Protein AF-A0A355XQZ8-F1 (afdb_monomer)

Sequence (213 aa):
MSVFTGLIAFSGGSKELKALKHRRIISSPDGYSKRVAIPGAIQMVSSGGKAVGSVWTGMMCMTYMFALMGIQSSPAFSMWSYSNKTSKAFRWQQVVASSLIIGIILFTFTIFQGMSGELLVNKGIFESVNDKTLVPKLINLMSDTNPWLVGLLAVCALAAMQSTGAAYMSTFSGMITRDIYRQYFKKEASEDLQKLVGRIFVVLVALAALLVA

Mean predicted aligned error: 12.98 Å

Radius of gyration: 23.46 Å; Cα contacts (8 Å, |Δi|>4): 118; chains: 1; bounding box: 58×41×64 Å

Secondary structure (DSSP, 8-state):
--SHHHHHHHHHHHHHHHHHTTS---B-TTS-BTTT---SS----SSGGG-SS-S--HHHHHHHHHHHHHHHTSHHHHHHHHT-S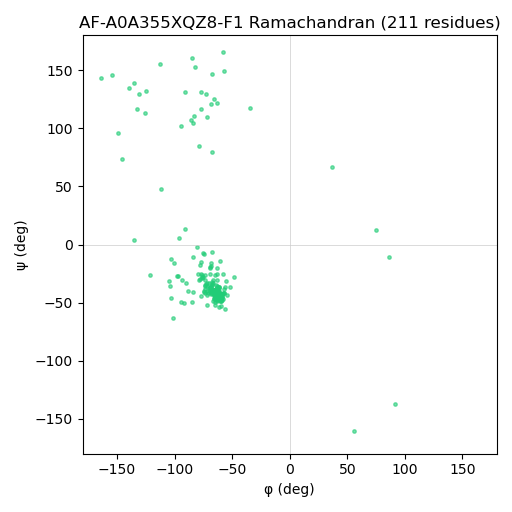-HHHHHHIIIIIIIIIHHHHHHHHHHHHHHHHHHHHHTTS-S---HHHHHHHHHHHHHTT-HHHHHHHHHHHHHHHHHHHHHHHHHHHHHIIIIIIIIII-TT--HHHHHHHHHHHHHHHHHHHHHH-

Solvent-accessible surface area (backbone atoms only — not comparable to full-atom values): 12164 Å² total; per-residue (Å²): 143,73,68,69,67,58,53,55,54,50,61,58,47,55,59,53,53,61,58,50,73,75,53,77,70,58,51,43,100,87,66,36,26,42,85,76,34,60,38,54,55,73,72,96,60,100,44,68,91,71,38,72,26,18,75,57,22,47,49,57,54,49,54,50,50,53,56,54,48,51,62,71,71,36,66,52,65,56,54,57,59,69,70,51,94,58,67,77,67,47,54,53,46,58,57,49,46,51,50,50,53,49,42,52,49,51,54,52,54,51,50,52,52,54,53,50,52,54,55,38,37,76,69,67,79,36,96,76,81,48,88,88,49,41,63,61,53,57,44,56,68,37,42,86,79,40,51,71,57,40,56,52,52,51,51,52,52,51,52,54,55,48,56,54,50,52,49,53,48,52,40,50,27,48,46,49,33,58,66,43,42,24,69,74,75,34,82,82,62,52,71,68,59,42,55,50,53,22,51,53,50,47,52,52,52,51,51,53,47,64,75,72,106

Structure (mmCIF, N/CA/C/O backbone):
data_AF-A0A355XQZ8-F1
#
_entry.id   AF-A0A355XQZ8-F1
#
loop_
_atom_site.group_PDB
_atom_site.id
_atom_site.type_symbol
_atom_site.label_atom_id
_atom_site.label_alt_id
_atom_site.label_comp_id
_atom_site.label_asym_id
_atom_site.label_entity_id
_atom_site.label_seq_id
_atom_site.pdbx_PDB_ins_code
_atom_site.Cartn_x
_atom_site.Cartn_y
_atom_site.Cartn_z
_atom_site.occupancy
_atom_site.B_iso_or_equiv
_atom_site.auth_seq_id
_atom_site.auth_comp_id
_atom_site.auth_asym_id
_atom_site.auth_atom_id
_atom_site.pdbx_PDB_model_num
ATOM 1 N N . MET A 1 1 ? 28.522 9.414 5.345 1.00 29.27 1 MET A N 1
ATOM 2 C CA . MET A 1 1 ? 29.284 9.159 4.101 1.00 29.27 1 MET A CA 1
ATOM 3 C C . MET A 1 1 ? 28.391 8.479 3.053 1.00 29.27 1 MET A C 1
ATOM 5 O O . MET A 1 1 ? 28.790 7.500 2.445 1.00 29.27 1 MET A O 1
ATOM 9 N N . SER A 1 2 ? 27.171 8.998 2.847 1.00 30.52 2 SER A N 1
ATOM 10 C CA . SER A 1 2 ? 26.125 8.331 2.040 1.00 30.52 2 SER A CA 1
ATOM 11 C C . SER A 1 2 ? 25.410 9.283 1.071 1.00 30.52 2 SER A C 1
ATOM 13 O O . SER A 1 2 ? 24.486 8.883 0.377 1.00 30.52 2 SER A O 1
ATOM 15 N N . VAL A 1 3 ? 25.852 10.544 1.006 1.00 28.62 3 VAL A N 1
ATOM 16 C CA . VAL A 1 3 ? 25.334 11.564 0.073 1.00 28.62 3 VAL A CA 1
ATOM 17 C C . VAL A 1 3 ? 26.240 11.688 -1.162 1.00 28.62 3 VAL A C 1
ATOM 19 O O . VAL A 1 3 ? 25.770 11.985 -2.255 1.00 28.62 3 VAL A O 1
ATOM 22 N N . PHE A 1 4 ? 27.532 11.364 -1.030 1.00 24.62 4 PHE A N 1
ATOM 23 C CA . PHE A 1 4 ? 28.502 11.476 -2.126 1.00 24.62 4 PHE A CA 1
ATOM 24 C C . PHE A 1 4 ? 28.410 10.340 -3.159 1.00 24.62 4 PHE A C 1
ATOM 26 O O . PHE A 1 4 ? 28.709 10.555 -4.330 1.00 24.62 4 PHE A O 1
ATOM 33 N N . THR A 1 5 ? 27.917 9.160 -2.775 1.00 34.00 5 THR A N 1
ATOM 34 C CA . THR A 1 5 ? 27.778 8.017 -3.697 1.00 34.00 5 THR A CA 1
ATOM 35 C C . THR A 1 5 ? 26.596 8.184 -4.663 1.00 34.00 5 THR A C 1
ATOM 37 O O . THR A 1 5 ? 26.659 7.725 -5.800 1.00 34.00 5 THR A O 1
ATOM 40 N N . GLY A 1 6 ? 25.548 8.919 -4.265 1.00 29.20 6 GLY A N 1
ATOM 41 C CA . GLY A 1 6 ? 24.402 9.228 -5.133 1.00 29.20 6 GLY A CA 1
ATOM 42 C C . GLY A 1 6 ? 24.710 10.270 -6.217 1.00 29.20 6 GLY A C 1
ATOM 43 O O . GLY A 1 6 ? 24.172 10.196 -7.320 1.00 29.20 6 GLY A O 1
ATOM 44 N N . LEU A 1 7 ? 25.625 11.208 -5.947 1.00 29.09 7 LEU A N 1
ATOM 45 C CA . LEU A 1 7 ? 25.981 12.272 -6.893 1.00 29.09 7 LEU A CA 1
ATOM 46 C C . LEU A 1 7 ? 26.888 11.776 -8.036 1.00 29.09 7 LEU A C 1
ATOM 48 O O . LEU A 1 7 ? 26.814 12.279 -9.158 1.00 29.09 7 LEU A O 1
ATOM 52 N N . ILE A 1 8 ? 27.700 10.742 -7.788 1.00 29.61 8 ILE A N 1
ATOM 53 C CA . ILE A 1 8 ? 28.555 10.122 -8.815 1.00 29.61 8 ILE A CA 1
ATOM 54 C C . ILE A 1 8 ? 27.700 9.311 -9.809 1.00 29.61 8 ILE A C 1
ATOM 56 O O . ILE A 1 8 ? 27.936 9.376 -11.017 1.00 29.61 8 ILE A O 1
ATOM 60 N N . ALA A 1 9 ? 26.629 8.655 -9.340 1.00 35.47 9 ALA A N 1
ATOM 61 C CA . ALA A 1 9 ? 25.637 8.009 -10.207 1.00 35.47 9 ALA A CA 1
ATOM 62 C C . ALA A 1 9 ? 24.832 9.024 -11.049 1.00 35.47 9 ALA A C 1
ATOM 64 O O . ALA A 1 9 ? 24.502 8.755 -12.205 1.00 35.47 9 ALA A O 1
ATOM 65 N N . PHE A 1 10 ? 24.582 10.222 -10.509 1.00 33.38 10 PHE A N 1
ATOM 66 C CA . PHE A 1 10 ? 23.888 11.310 -11.209 1.00 33.38 10 PHE A CA 1
ATOM 67 C C . PHE A 1 10 ? 24.726 11.919 -12.354 1.00 33.38 10 PHE A C 1
ATOM 69 O O . PHE A 1 10 ? 24.199 12.221 -13.427 1.00 33.38 10 PHE A O 1
ATOM 76 N N . SER A 1 11 ? 26.047 12.035 -12.172 1.00 33.59 11 SER A N 1
ATOM 77 C CA . SER A 1 11 ? 26.965 12.547 -13.205 1.00 33.59 11 SER A CA 1
ATOM 78 C C . SER A 1 11 ? 27.138 11.573 -14.384 1.00 33.59 11 SER A C 1
ATOM 80 O O . SER A 1 11 ? 27.164 11.994 -15.544 1.00 33.59 11 SER A O 1
ATOM 82 N N . GLY A 1 12 ? 27.165 10.260 -14.112 1.00 33.66 12 GLY A N 1
ATOM 83 C CA . GLY A 1 12 ? 27.175 9.217 -15.148 1.00 33.66 12 GLY A CA 1
ATOM 84 C C . GLY A 1 12 ? 25.844 9.101 -15.903 1.00 33.66 12 GLY A C 1
ATOM 85 O O . GLY A 1 12 ? 25.834 8.994 -17.130 1.00 33.66 12 GLY A O 1
ATOM 86 N N . GLY A 1 13 ? 24.716 9.215 -15.192 1.00 35.69 13 GLY A N 1
ATOM 87 C CA . GLY A 1 13 ? 23.372 9.143 -15.775 1.00 35.69 13 GLY A CA 1
ATOM 88 C C . GLY A 1 13 ? 23.026 10.301 -16.718 1.00 35.69 13 GLY A C 1
ATOM 89 O O . GLY A 1 13 ? 22.307 10.097 -17.689 1.00 35.69 13 GLY A O 1
ATOM 90 N N . SER A 1 14 ? 23.577 11.503 -16.502 1.00 36.72 14 SER A N 1
ATOM 91 C CA . SER A 1 14 ? 23.335 12.681 -17.359 1.00 36.72 14 SER A CA 1
ATOM 92 C C . SER A 1 14 ? 23.933 12.544 -18.770 1.00 36.72 14 SER A C 1
ATOM 94 O O . SER A 1 14 ? 23.345 12.999 -19.757 1.00 36.72 14 SER A O 1
ATOM 96 N N . LYS A 1 15 ? 25.083 11.867 -18.898 1.00 36.59 15 LYS A N 1
ATOM 97 C CA . LYS A 1 15 ? 25.713 11.586 -20.201 1.00 36.59 15 LYS A CA 1
ATOM 98 C C . LYS A 1 15 ? 24.959 10.492 -20.971 1.00 36.59 15 LYS A C 1
ATOM 100 O O . LYS A 1 15 ? 24.749 10.638 -22.173 1.00 36.59 15 LYS A O 1
ATOM 105 N N . GLU A 1 16 ? 24.464 9.472 -20.271 1.00 43.22 16 GLU A N 1
ATOM 106 C CA . GLU A 1 16 ? 23.611 8.411 -20.833 1.00 43.22 16 GLU A CA 1
ATOM 107 C C . GLU A 1 16 ? 22.222 8.946 -21.243 1.00 43.22 16 GLU A C 1
ATOM 109 O O . GLU A 1 16 ? 21.707 8.589 -22.303 1.00 43.22 16 GLU A O 1
ATOM 114 N N . LEU A 1 17 ? 21.649 9.893 -20.484 1.00 42.44 17 LEU A N 1
ATOM 115 C CA . LEU A 1 17 ? 20.396 10.581 -20.837 1.00 42.44 17 LEU A CA 1
ATOM 116 C C . LEU A 1 17 ? 20.513 11.369 -22.152 1.00 42.44 17 LEU A C 1
ATOM 118 O O . LEU A 1 17 ? 19.569 11.417 -22.942 1.00 42.44 17 LEU A O 1
ATOM 122 N N . LYS A 1 18 ? 21.679 11.981 -22.412 1.00 39.09 18 LYS A N 1
ATOM 123 C CA . LYS A 1 18 ? 21.949 12.682 -23.678 1.00 39.09 18 LYS A CA 1
ATOM 124 C C . LYS A 1 18 ? 22.097 11.716 -24.857 1.00 39.09 18 LYS A C 1
ATOM 126 O O . LYS A 1 18 ? 21.659 12.060 -25.952 1.00 39.09 18 LYS A O 1
ATOM 131 N N . ALA A 1 19 ? 22.629 10.512 -24.638 1.00 38.31 19 ALA A N 1
ATOM 132 C CA . ALA A 1 19 ? 22.690 9.462 -25.659 1.00 38.31 19 ALA A CA 1
ATOM 133 C C . ALA A 1 19 ? 21.302 8.853 -25.964 1.00 38.31 19 ALA A C 1
ATOM 135 O O . ALA A 1 19 ? 20.996 8.541 -27.117 1.00 38.31 19 ALA A O 1
ATOM 136 N N . LEU A 1 20 ? 20.416 8.770 -24.963 1.00 41.25 20 LEU A N 1
ATOM 137 C CA . LEU A 1 20 ? 19.028 8.309 -25.115 1.00 41.25 20 LEU A CA 1
ATOM 138 C C . LEU A 1 20 ? 18.127 9.281 -25.894 1.00 41.25 20 LEU A C 1
ATOM 140 O O . LEU A 1 20 ? 17.124 8.853 -26.457 1.00 41.25 20 LEU A O 1
ATOM 144 N N . LYS A 1 21 ? 18.501 10.563 -26.024 1.00 42.38 21 LYS A N 1
ATOM 145 C CA . LYS A 1 21 ? 17.768 11.536 -26.858 1.00 42.38 21 LYS A CA 1
ATOM 146 C C . LYS A 1 21 ? 17.769 11.165 -28.353 1.00 42.38 21 LYS A C 1
ATOM 148 O O . LYS A 1 21 ? 16.913 11.642 -29.092 1.00 42.38 21 LYS A O 1
ATOM 153 N N . HIS A 1 22 ? 18.710 10.326 -28.805 1.00 37.72 22 HIS A N 1
ATOM 154 C CA . HIS A 1 22 ? 18.867 9.956 -30.219 1.00 37.72 22 HIS A CA 1
ATOM 155 C C . HIS A 1 22 ? 18.323 8.560 -30.584 1.00 37.72 22 HIS A C 1
ATOM 157 O O . HIS A 1 22 ? 18.135 8.268 -31.765 1.00 37.72 22 HIS A O 1
ATOM 163 N N . ARG A 1 23 ? 17.993 7.703 -29.605 1.00 42.34 23 ARG A N 1
ATOM 164 C CA . ARG A 1 23 ? 17.239 6.459 -29.846 1.00 42.34 23 ARG A CA 1
ATOM 165 C C . ARG A 1 23 ? 15.759 6.729 -29.604 1.00 42.34 23 ARG A C 1
ATOM 167 O O . ARG A 1 23 ? 15.322 6.791 -28.461 1.00 42.34 23 ARG A O 1
ATOM 174 N N . ARG A 1 24 ? 15.002 6.902 -30.696 1.00 43.25 24 ARG A N 1
ATOM 175 C CA . ARG A 1 24 ? 13.531 7.008 -30.713 1.00 43.25 24 ARG A CA 1
ATOM 176 C C . ARG A 1 24 ? 12.915 6.107 -29.642 1.00 43.25 24 ARG A C 1
ATOM 178 O O . ARG A 1 24 ? 13.070 4.889 -29.700 1.00 43.25 24 ARG A O 1
ATOM 185 N N . ILE A 1 25 ? 12.225 6.726 -28.688 1.00 46.44 25 ILE A N 1
ATOM 186 C CA . ILE A 1 25 ? 11.527 6.080 -27.577 1.00 46.44 25 ILE A CA 1
ATOM 187 C C . ILE A 1 25 ? 10.348 5.281 -28.154 1.00 46.44 25 ILE A C 1
ATOM 189 O O . ILE A 1 25 ? 9.218 5.753 -28.153 1.00 46.44 25 ILE A O 1
ATOM 193 N N . ILE A 1 26 ? 10.643 4.095 -28.696 1.00 48.94 26 ILE A N 1
ATOM 194 C CA . ILE A 1 26 ? 9.725 3.000 -29.046 1.00 48.94 26 ILE A CA 1
ATOM 195 C C . ILE A 1 26 ? 8.372 3.492 -29.592 1.00 48.94 26 ILE A C 1
ATOM 197 O O . ILE A 1 26 ? 7.325 3.364 -28.951 1.00 48.94 26 ILE A O 1
ATOM 201 N N . SER A 1 27 ? 8.413 4.109 -30.773 1.00 42.72 27 SER A N 1
ATOM 202 C CA . SER A 1 27 ? 7.218 4.522 -31.506 1.00 42.72 27 SER A CA 1
ATOM 203 C C . SER A 1 27 ? 6.512 3.297 -32.101 1.00 42.72 27 SER A C 1
ATOM 205 O O . SER A 1 27 ? 7.151 2.488 -32.773 1.00 42.72 27 SER A O 1
ATOM 207 N N . SER A 1 28 ? 5.200 3.160 -31.883 1.00 47.47 28 SER A N 1
ATOM 208 C CA . SER A 1 28 ? 4.332 2.334 -32.740 1.00 47.47 28 SER A CA 1
ATOM 209 C C . SER A 1 28 ? 4.410 2.819 -34.203 1.00 47.47 28 SER A C 1
ATOM 211 O O . SER A 1 28 ? 4.900 3.929 -34.432 1.00 47.47 28 SER A O 1
ATOM 213 N N . PRO A 1 29 ? 3.930 2.038 -35.195 1.00 46.97 29 PRO A N 1
ATOM 214 C CA . PRO A 1 29 ? 3.932 2.431 -36.613 1.00 46.97 29 PRO A CA 1
ATOM 215 C C . PRO A 1 29 ? 3.386 3.847 -36.881 1.00 46.97 29 PRO A C 1
ATOM 217 O O . PRO A 1 29 ? 3.863 4.521 -37.786 1.00 46.97 29 PRO A O 1
ATOM 220 N N . ASP A 1 30 ? 2.489 4.333 -36.017 1.00 50.91 30 ASP A N 1
ATOM 221 C CA . ASP A 1 30 ? 1.864 5.662 -36.073 1.00 50.91 30 ASP A CA 1
ATOM 222 C C . ASP A 1 30 ? 2.623 6.769 -35.298 1.00 50.91 30 ASP A C 1
ATOM 224 O O . ASP A 1 30 ? 2.083 7.836 -35.023 1.00 50.91 30 ASP A O 1
ATOM 228 N N . GLY A 1 31 ? 3.872 6.534 -34.879 1.00 55.22 31 GLY A N 1
ATOM 229 C CA . GLY A 1 31 ? 4.725 7.541 -34.229 1.00 55.22 31 GLY A CA 1
ATOM 230 C C . GLY A 1 31 ? 4.566 7.686 -32.707 1.00 55.22 31 GLY A C 1
ATOM 231 O O . GLY A 1 31 ? 5.420 8.300 -32.066 1.00 55.22 31 GLY A O 1
ATOM 232 N N . TYR A 1 32 ? 3.549 7.078 -32.090 1.00 54.34 32 TYR A N 1
ATOM 233 C CA . TYR A 1 32 ? 3.289 7.192 -30.646 1.00 54.34 32 TYR A CA 1
ATOM 234 C C . TYR A 1 32 ? 4.227 6.340 -29.783 1.00 54.34 32 TYR A C 1
ATOM 236 O O . TYR A 1 32 ? 4.361 5.138 -30.007 1.00 54.34 32 TYR A O 1
ATOM 244 N N . SER A 1 33 ? 4.823 6.940 -28.747 1.00 58.94 33 SER A N 1
ATOM 245 C CA . SER A 1 33 ? 5.616 6.216 -27.744 1.00 58.94 33 SER A CA 1
ATOM 246 C C . SER A 1 33 ? 4.717 5.321 -26.891 1.00 58.94 33 SER A C 1
ATOM 248 O O . SER A 1 33 ? 3.841 5.823 -26.184 1.00 58.94 33 SER A O 1
ATOM 250 N N . LYS A 1 34 ? 4.978 4.007 -26.882 1.00 60.06 34 LYS A N 1
ATOM 251 C CA . LYS A 1 34 ? 4.219 3.039 -26.063 1.00 60.06 34 LYS A CA 1
ATOM 252 C C . LYS A 1 34 ? 4.289 3.289 -24.548 1.00 60.06 34 LYS A C 1
ATOM 254 O O . LYS A 1 34 ? 3.512 2.709 -23.799 1.00 60.06 34 LYS A O 1
ATOM 259 N N . ARG A 1 35 ? 5.224 4.131 -24.089 1.00 60.12 35 ARG A N 1
ATOM 260 C CA . ARG A 1 35 ? 5.464 4.412 -22.662 1.00 60.12 35 ARG A CA 1
ATOM 261 C C . ARG A 1 35 ? 4.779 5.681 -22.152 1.00 60.12 35 ARG A C 1
ATOM 263 O O . ARG A 1 35 ? 4.495 5.764 -20.966 1.00 60.12 35 ARG A O 1
ATOM 270 N N . VAL A 1 36 ? 4.535 6.662 -23.023 1.00 62.62 36 VAL A N 1
ATOM 271 C CA . VAL A 1 36 ? 4.073 8.009 -22.619 1.00 62.62 36 VAL A CA 1
ATOM 272 C C . VAL A 1 36 ? 2.730 8.383 -23.250 1.00 62.62 36 VAL A C 1
ATOM 274 O O . VAL A 1 36 ? 1.989 9.185 -22.690 1.00 62.62 36 VAL A O 1
ATOM 277 N N . ALA A 1 37 ? 2.383 7.813 -24.406 1.00 67.94 37 ALA A N 1
ATOM 278 C CA . ALA A 1 37 ? 1.169 8.198 -25.114 1.00 67.94 37 ALA A CA 1
ATOM 279 C C . ALA A 1 37 ? -0.075 7.588 -24.458 1.00 67.94 37 ALA A C 1
ATOM 281 O O . ALA A 1 37 ? -0.222 6.373 -24.483 1.00 67.94 37 ALA A O 1
ATOM 282 N N . ILE A 1 38 ? -0.988 8.411 -23.939 1.00 66.81 38 ILE A N 1
ATOM 283 C CA . ILE A 1 38 ? -2.331 7.979 -23.519 1.00 66.81 38 ILE A CA 1
ATOM 284 C C . ILE A 1 38 ? -3.223 7.965 -24.769 1.00 66.81 38 ILE A C 1
ATOM 286 O O . ILE A 1 38 ? -3.501 9.039 -25.314 1.00 66.81 38 ILE A O 1
ATOM 290 N N . PRO A 1 39 ? -3.659 6.793 -25.266 1.00 62.81 39 PRO A N 1
ATOM 291 C CA . PRO A 1 39 ? -4.467 6.720 -26.474 1.00 62.81 39 PRO A CA 1
ATOM 292 C C . PRO A 1 39 ? -5.918 7.086 -26.157 1.00 62.81 39 PRO A C 1
ATOM 294 O O . PRO A 1 39 ? -6.760 6.231 -25.897 1.00 62.81 39 PRO A O 1
ATOM 297 N N . GLY A 1 40 ? -6.204 8.388 -26.157 1.00 69.94 40 GLY A N 1
ATOM 298 C CA . GLY A 1 40 ? -7.557 8.925 -26.017 1.00 69.94 40 GLY A CA 1
ATOM 299 C C . GLY A 1 40 ? -8.306 8.467 -24.756 1.00 69.94 40 GLY A C 1
ATOM 300 O O . GLY A 1 40 ? -7.720 8.042 -23.757 1.00 69.94 40 GLY A O 1
ATOM 301 N N . ALA A 1 41 ? -9.635 8.597 -24.789 1.00 71.75 41 ALA A N 1
ATOM 302 C CA . ALA A 1 41 ? -10.495 8.254 -23.658 1.00 71.75 41 ALA A CA 1
ATOM 303 C C . ALA A 1 41 ? -10.699 6.736 -23.506 1.00 71.75 41 ALA A C 1
ATOM 305 O O . ALA A 1 41 ? -10.614 6.226 -22.393 1.00 71.75 41 ALA A O 1
ATOM 306 N N . ILE A 1 42 ? -10.953 6.015 -24.604 1.00 72.31 42 ILE A N 1
ATOM 307 C CA . ILE A 1 42 ? -11.226 4.571 -24.617 1.00 72.31 42 ILE A CA 1
ATOM 308 C C . ILE A 1 42 ? -10.523 3.951 -25.820 1.00 72.31 42 ILE A C 1
ATOM 310 O O . ILE A 1 42 ? -10.636 4.456 -26.936 1.00 72.31 42 ILE A O 1
ATOM 314 N N . GLN A 1 43 ? -9.860 2.820 -25.596 1.00 70.00 43 GLN A N 1
ATOM 315 C CA . GLN A 1 43 ? -9.302 1.993 -26.652 1.00 70.00 43 GLN A CA 1
ATOM 316 C C . GLN A 1 43 ? -9.827 0.567 -26.503 1.00 70.00 43 GLN A C 1
ATOM 318 O O . GLN A 1 43 ? -9.525 -0.121 -25.530 1.00 70.00 43 GLN A O 1
ATOM 323 N N . MET A 1 44 ? -10.629 0.126 -27.469 1.00 69.50 44 MET A N 1
ATOM 324 C CA . MET A 1 44 ? -11.166 -1.232 -27.486 1.00 69.50 44 MET A CA 1
ATOM 325 C C . MET A 1 44 ? -10.154 -2.159 -28.153 1.00 69.50 44 MET A C 1
ATOM 327 O O . MET A 1 44 ? -9.948 -2.100 -29.364 1.00 69.50 44 MET A O 1
ATOM 331 N N . VAL A 1 45 ? -9.498 -3.003 -27.357 1.00 69.75 45 VAL A N 1
ATOM 332 C CA . VAL A 1 45 ? -8.459 -3.921 -27.832 1.00 69.75 45 VAL A CA 1
ATOM 333 C C . VAL A 1 45 ? -8.671 -5.299 -27.219 1.00 69.75 45 VAL A C 1
ATOM 335 O O . VAL A 1 45 ? -8.939 -5.415 -26.029 1.00 69.75 45 VAL A O 1
ATOM 338 N N . SER A 1 46 ? -8.496 -6.361 -28.011 1.00 64.25 46 SER A N 1
ATOM 339 C CA . SER A 1 46 ? -8.639 -7.744 -27.532 1.00 64.25 46 SER A CA 1
ATOM 340 C C . SER A 1 46 ? -7.546 -8.175 -26.538 1.00 64.25 46 SER A C 1
ATOM 342 O O . SER A 1 46 ? -7.662 -9.222 -25.914 1.00 64.25 46 SER A O 1
ATOM 344 N N . SER A 1 47 ? -6.435 -7.434 -26.457 1.00 62.78 47 SER A N 1
ATOM 345 C CA . SER A 1 47 ? -5.307 -7.680 -25.549 1.00 62.78 47 SER A CA 1
ATOM 346 C C . SER A 1 47 ? -4.425 -6.432 -25.461 1.00 62.78 47 SER A C 1
ATOM 348 O O . SER A 1 47 ? -4.206 -5.768 -26.476 1.00 62.78 47 SER A O 1
ATOM 350 N N . GLY A 1 48 ? -3.866 -6.137 -24.281 1.00 61.38 48 GLY A N 1
ATOM 351 C CA . GLY A 1 48 ? -3.023 -4.954 -24.045 1.00 61.38 48 GLY A CA 1
ATOM 352 C C . GLY A 1 48 ? -1.787 -4.866 -24.951 1.00 61.38 48 GLY A C 1
ATOM 353 O O . GLY A 1 48 ? -1.336 -3.773 -25.270 1.00 61.38 48 GLY A O 1
ATOM 354 N N . GLY A 1 49 ? -1.283 -5.994 -25.466 1.00 63.78 49 GLY A N 1
ATOM 355 C CA . GLY A 1 49 ? -0.164 -6.004 -26.420 1.00 63.78 49 GLY A CA 1
ATOM 356 C C . GLY A 1 49 ? -0.495 -5.423 -27.803 1.00 63.78 49 GLY A C 1
ATOM 357 O O . GLY A 1 49 ? 0.414 -5.040 -28.538 1.00 63.78 49 GLY A O 1
ATOM 358 N N . LYS A 1 50 ? -1.785 -5.331 -28.151 1.00 61.41 50 LYS A N 1
ATOM 359 C CA . LYS A 1 50 ? -2.280 -4.737 -29.404 1.00 61.41 50 LYS A CA 1
ATOM 360 C C . LYS A 1 50 ? -2.701 -3.269 -29.236 1.00 61.41 50 LYS A C 1
ATOM 362 O O . LYS A 1 50 ? -3.243 -2.687 -30.172 1.00 61.41 50 LYS A O 1
ATOM 367 N N . ALA A 1 51 ? -2.483 -2.676 -28.059 1.00 65.12 51 ALA A N 1
ATOM 368 C CA . ALA A 1 51 ? -2.762 -1.265 -27.837 1.00 65.12 51 ALA A CA 1
ATOM 369 C C . ALA A 1 51 ? -1.824 -0.396 -28.695 1.00 65.12 51 ALA A C 1
ATOM 371 O O . ALA A 1 51 ? -0.598 -0.522 -28.666 1.00 65.12 51 ALA A O 1
ATOM 372 N N . VAL A 1 52 ? -2.421 0.480 -29.497 1.00 63.25 52 VAL A N 1
ATOM 373 C CA . VAL A 1 52 ? -1.752 1.592 -30.183 1.00 63.25 52 VAL A CA 1
ATOM 374 C C . VAL A 1 52 ? -1.383 2.647 -29.137 1.00 63.25 52 VAL A C 1
ATOM 376 O O . VAL A 1 52 ? -2.274 3.296 -28.603 1.00 63.25 52 VAL A O 1
ATOM 379 N N . GLY A 1 53 ? -0.091 2.814 -28.836 1.00 69.38 53 GLY A N 1
ATOM 380 C CA . GLY A 1 53 ? 0.378 3.703 -27.764 1.00 69.38 53 GLY A CA 1
ATOM 381 C C . GLY A 1 53 ? 0.518 2.971 -26.422 1.00 69.38 53 GLY A C 1
ATOM 382 O O . GLY A 1 53 ? 1.066 1.869 -26.390 1.00 69.38 53 GLY A O 1
ATOM 383 N N . SER A 1 54 ? 0.089 3.594 -25.319 1.00 68.62 54 SER A N 1
ATOM 384 C CA . SER A 1 54 ? 0.065 2.973 -23.985 1.00 68.62 54 SER A CA 1
ATOM 385 C C . SER A 1 54 ? -1.172 2.102 -23.784 1.00 68.62 54 SER A C 1
ATOM 387 O O . SER A 1 54 ? -2.235 2.368 -24.325 1.00 68.62 54 SER A O 1
ATOM 389 N N . VAL A 1 55 ? -1.059 1.093 -22.923 1.00 74.75 55 VAL A N 1
ATOM 390 C CA . VAL A 1 55 ? -2.210 0.299 -22.458 1.00 74.75 55 VAL A CA 1
ATOM 391 C C . VAL A 1 55 ? -3.128 1.129 -21.542 1.00 74.75 55 VAL A C 1
ATOM 393 O O . VAL A 1 55 ? -4.299 0.800 -21.371 1.00 74.75 55 VAL A O 1
ATOM 396 N N . TRP A 1 56 ? -2.617 2.222 -20.964 1.00 69.88 56 TRP A N 1
ATOM 397 C CA . TRP A 1 56 ? -3.365 3.106 -20.071 1.00 69.88 56 TRP A CA 1
ATOM 398 C C . TRP A 1 56 ? -4.184 4.137 -20.849 1.00 69.88 56 TRP A C 1
ATOM 400 O O . TRP A 1 56 ? -3.647 5.124 -21.348 1.00 69.88 56 TRP A O 1
ATOM 410 N N . THR A 1 57 ? -5.498 3.916 -20.917 1.00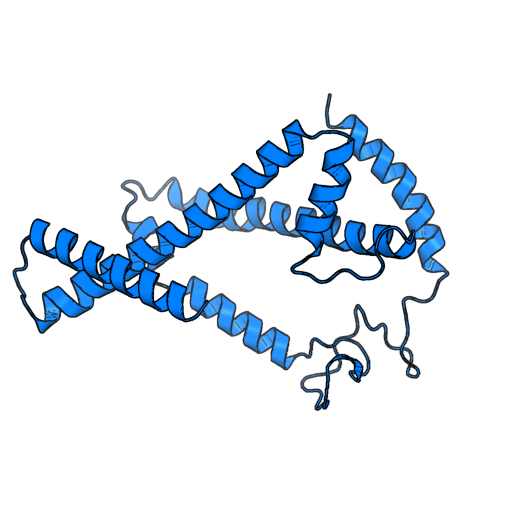 80.56 57 THR A N 1
ATOM 411 C CA . THR A 1 57 ? -6.469 4.854 -21.509 1.00 80.56 57 THR A CA 1
ATOM 412 C C . THR A 1 57 ? -6.915 5.923 -20.506 1.00 80.56 57 THR A C 1
ATOM 414 O O . THR A 1 57 ? -6.823 5.732 -19.290 1.00 80.56 57 THR A O 1
ATOM 417 N N . GLY A 1 58 ? -7.456 7.043 -20.998 1.00 76.88 58 GLY A N 1
ATOM 418 C CA . GLY A 1 58 ? -7.987 8.111 -20.144 1.00 76.88 58 GLY A CA 1
ATOM 419 C C . GLY A 1 58 ? -9.085 7.637 -19.181 1.00 76.88 58 GLY A C 1
ATOM 420 O O . GLY A 1 58 ? -9.088 8.034 -18.016 1.00 76.88 58 GLY A O 1
ATOM 421 N N . MET A 1 59 ? -9.965 6.729 -19.619 1.00 79.69 59 MET A N 1
ATOM 422 C CA . MET A 1 59 ? -10.980 6.121 -18.752 1.00 79.69 59 MET A CA 1
ATOM 423 C C . MET A 1 59 ? -10.373 5.242 -17.661 1.00 79.69 59 MET A C 1
ATOM 425 O O . MET A 1 59 ? -10.829 5.311 -16.524 1.00 79.69 59 MET A O 1
ATOM 429 N N . MET A 1 60 ? -9.322 4.468 -17.953 1.00 81.12 60 MET A N 1
ATOM 430 C CA . MET A 1 60 ? -8.634 3.678 -16.922 1.00 81.12 60 MET A CA 1
ATOM 431 C C . MET A 1 60 ? -8.028 4.586 -15.850 1.00 81.12 60 MET A C 1
ATOM 433 O O . MET A 1 60 ? -8.246 4.352 -14.662 1.00 81.12 60 MET A O 1
ATOM 437 N N . CYS A 1 61 ? -7.356 5.668 -16.256 1.00 79.31 61 CYS A N 1
ATOM 438 C CA . CYS A 1 61 ? -6.833 6.674 -15.331 1.00 79.31 61 CYS A CA 1
ATOM 439 C C . CYS A 1 61 ? -7.947 7.304 -14.479 1.00 79.31 61 CYS A C 1
ATOM 441 O O . CYS A 1 61 ? -7.785 7.450 -13.270 1.00 79.31 61 CYS A O 1
ATOM 443 N N . MET A 1 62 ? -9.098 7.619 -15.082 1.00 81.19 62 MET A N 1
ATOM 444 C CA . MET A 1 62 ? -10.250 8.179 -14.370 1.00 81.19 62 MET A CA 1
ATOM 445 C C . MET A 1 62 ? -10.846 7.184 -13.363 1.00 81.19 62 MET A C 1
ATOM 447 O O . MET A 1 62 ? -11.058 7.535 -12.205 1.00 81.19 62 MET A O 1
ATOM 451 N N . THR A 1 63 ? -11.061 5.925 -13.760 1.00 84.56 63 THR A N 1
ATOM 452 C CA . THR A 1 63 ? -11.549 4.878 -12.845 1.00 84.56 63 THR A CA 1
ATOM 453 C C . THR A 1 63 ? -10.563 4.602 -11.717 1.00 84.56 63 THR A C 1
ATOM 455 O O . THR A 1 63 ? -10.976 4.395 -10.579 1.00 84.56 63 THR A O 1
ATOM 458 N N . TYR A 1 64 ? -9.261 4.674 -12.002 1.00 82.12 64 TYR A N 1
ATOM 459 C CA . TYR A 1 64 ? -8.220 4.547 -10.994 1.00 82.12 64 TYR A CA 1
ATOM 460 C C . TYR A 1 64 ? -8.265 5.716 -10.001 1.00 82.12 64 TYR A C 1
ATOM 462 O O . TYR A 1 64 ? -8.208 5.495 -8.794 1.00 82.12 64 TYR A O 1
ATOM 470 N N . MET A 1 65 ? -8.466 6.950 -10.475 1.00 81.19 65 MET A N 1
ATOM 471 C CA . MET A 1 65 ? -8.650 8.112 -9.599 1.00 81.19 65 MET A CA 1
ATOM 472 C C . MET A 1 65 ? -9.901 7.998 -8.721 1.00 81.19 65 MET A C 1
ATOM 474 O O . MET A 1 65 ? -9.811 8.253 -7.522 1.00 81.19 65 MET A O 1
ATOM 478 N N . PHE A 1 66 ? -11.038 7.556 -9.268 1.00 80.69 66 PHE A N 1
ATOM 479 C CA . PHE A 1 66 ? -12.244 7.320 -8.468 1.00 80.69 66 PHE A CA 1
ATOM 480 C C . PHE A 1 66 ? -12.054 6.207 -7.433 1.00 80.69 66 PHE A C 1
ATOM 482 O O . PHE A 1 66 ? -12.469 6.362 -6.284 1.00 80.69 66 PHE A O 1
ATOM 489 N N . ALA A 1 67 ? -11.372 5.119 -7.796 1.00 81.81 67 ALA A N 1
ATOM 490 C CA . ALA A 1 67 ? -11.046 4.050 -6.857 1.00 81.81 67 ALA A CA 1
ATOM 491 C C . ALA A 1 67 ? -10.160 4.556 -5.702 1.00 81.81 67 ALA A C 1
ATOM 493 O O . ALA A 1 67 ? -10.431 4.266 -4.536 1.00 81.81 67 ALA A O 1
ATOM 494 N N . LEU A 1 68 ? -9.142 5.372 -6.001 1.00 77.69 68 LEU A N 1
ATOM 495 C CA . LEU A 1 68 ? -8.279 5.974 -4.980 1.00 77.69 68 LEU A CA 1
ATOM 496 C C . LEU A 1 68 ? -9.011 7.009 -4.109 1.00 77.69 68 LEU A C 1
ATOM 498 O O . LEU A 1 68 ? -8.740 7.089 -2.910 1.00 77.69 68 LEU A O 1
ATOM 502 N N . MET A 1 69 ? -9.956 7.773 -4.669 1.00 75.94 69 MET A N 1
ATOM 503 C CA . MET A 1 69 ? -10.833 8.656 -3.886 1.00 75.94 69 MET A CA 1
ATOM 504 C C . MET A 1 69 ? -11.697 7.863 -2.899 1.00 75.94 69 MET A C 1
ATOM 506 O O . MET A 1 69 ? -11.874 8.294 -1.759 1.00 75.94 69 MET A O 1
ATOM 510 N N . GLY A 1 70 ? -12.156 6.670 -3.291 1.00 76.50 70 GLY A N 1
ATOM 511 C CA . GLY A 1 70 ? -12.866 5.751 -2.402 1.00 76.50 70 GLY A CA 1
ATOM 512 C C . GLY A 1 70 ? -12.072 5.426 -1.133 1.00 76.50 70 GLY A C 1
ATOM 513 O O . GLY A 1 70 ? -12.613 5.507 -0.031 1.00 76.50 70 GLY A O 1
ATOM 514 N N . ILE A 1 71 ? -10.765 5.171 -1.255 1.00 74.44 71 ILE A N 1
ATOM 515 C CA . ILE A 1 71 ? -9.888 4.902 -0.101 1.00 74.44 71 ILE A CA 1
ATOM 516 C C . ILE A 1 71 ? -9.818 6.117 0.837 1.00 74.44 71 ILE A C 1
ATOM 518 O O . ILE A 1 71 ? -9.911 5.958 2.055 1.00 74.44 71 ILE A O 1
ATOM 522 N N . GLN A 1 72 ? -9.711 7.331 0.292 1.00 73.56 72 GLN A N 1
ATOM 523 C CA . GLN A 1 72 ? -9.649 8.569 1.083 1.00 73.56 72 GLN A CA 1
ATOM 524 C C . GLN A 1 72 ? -10.965 8.870 1.812 1.00 73.56 72 GLN A C 1
ATOM 526 O O . GLN A 1 72 ? -10.938 9.397 2.920 1.00 73.56 72 GLN A O 1
ATOM 531 N N . SER A 1 73 ? -12.104 8.497 1.217 1.00 77.94 73 SER A N 1
ATOM 532 C CA . SER A 1 73 ? -13.428 8.623 1.843 1.00 77.94 73 SER A CA 1
ATOM 533 C C . SER A 1 73 ? -13.717 7.574 2.924 1.00 77.94 73 SER A C 1
ATOM 535 O O . SER A 1 73 ? -14.732 7.668 3.613 1.00 77.94 73 SER A O 1
ATOM 537 N N . SER A 1 74 ? -12.845 6.574 3.091 1.00 79.69 74 SER A N 1
ATOM 538 C CA . SER A 1 74 ? -13.055 5.525 4.085 1.00 79.69 74 SER A CA 1
ATOM 539 C C . SER A 1 74 ? -12.955 6.072 5.522 1.00 79.69 74 SER A C 1
ATOM 541 O O . SER A 1 74 ? -12.135 6.950 5.810 1.00 79.69 74 SER A O 1
ATOM 543 N N . PRO A 1 75 ? -13.733 5.525 6.475 1.00 77.94 75 PRO A N 1
ATOM 544 C CA . PRO A 1 75 ? -13.764 6.014 7.856 1.00 77.94 75 PRO A CA 1
ATOM 545 C C . PRO A 1 75 ? -12.456 5.782 8.632 1.00 77.94 75 PRO A C 1
ATOM 547 O O . PRO A 1 75 ? -12.314 6.280 9.750 1.00 77.94 75 PRO A O 1
ATOM 550 N N . ALA A 1 76 ? -11.484 5.061 8.060 1.00 80.31 76 ALA A N 1
ATOM 551 C CA . ALA A 1 76 ? -10.210 4.738 8.699 1.00 80.31 76 ALA A CA 1
ATOM 552 C C . ALA A 1 76 ? -9.408 5.993 9.073 1.00 80.31 76 ALA A C 1
ATOM 554 O O . ALA A 1 76 ? -8.983 6.152 10.220 1.00 80.31 76 ALA A O 1
ATOM 555 N N . PHE A 1 77 ? -9.259 6.926 8.128 1.00 75.94 77 PHE A N 1
ATOM 556 C CA . PHE A 1 77 ? -8.494 8.155 8.346 1.00 75.94 77 PHE A CA 1
ATOM 557 C C . PHE A 1 77 ? -9.177 9.089 9.352 1.00 75.94 77 PHE A C 1
ATOM 559 O O . PHE A 1 77 ? -8.508 9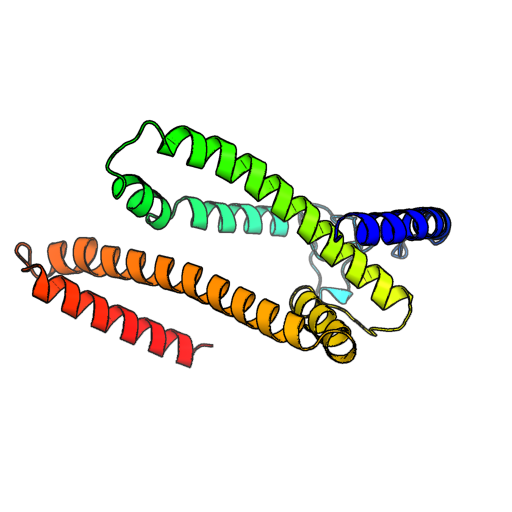.707 10.185 1.00 75.94 77 PHE A O 1
ATOM 566 N N . SER A 1 78 ? -10.511 9.146 9.334 1.00 79.06 78 SER A N 1
ATOM 567 C CA . SER A 1 78 ? -11.292 9.922 10.299 1.00 79.06 78 SER A CA 1
ATOM 568 C C . SER A 1 78 ? -11.207 9.330 11.706 1.00 79.06 78 SER A C 1
ATOM 570 O O . SER A 1 78 ? -10.990 10.077 12.658 1.00 79.06 78 SER A O 1
ATOM 572 N N . MET A 1 79 ? -11.295 8.002 11.863 1.00 80.69 79 MET A N 1
ATOM 573 C CA . MET A 1 79 ? -11.139 7.346 13.170 1.00 80.69 79 MET A CA 1
ATOM 574 C C . MET A 1 79 ? -9.787 7.669 13.820 1.00 80.69 79 MET A C 1
ATOM 576 O O . MET A 1 79 ? -9.733 7.973 15.012 1.00 80.69 79 MET A O 1
ATOM 580 N N . TRP A 1 80 ? -8.700 7.669 13.046 1.00 72.94 80 TRP A N 1
ATOM 581 C CA . TRP A 1 80 ? -7.371 8.030 13.552 1.00 72.94 80 TRP A CA 1
ATOM 582 C C . TRP A 1 80 ? -7.251 9.511 13.907 1.00 72.94 80 TRP A C 1
ATOM 584 O O . TRP A 1 80 ? -6.671 9.844 14.941 1.00 72.94 80 TRP A O 1
ATOM 594 N N . SER A 1 81 ? -7.856 10.394 13.109 1.00 73.94 81 SER A N 1
ATOM 595 C C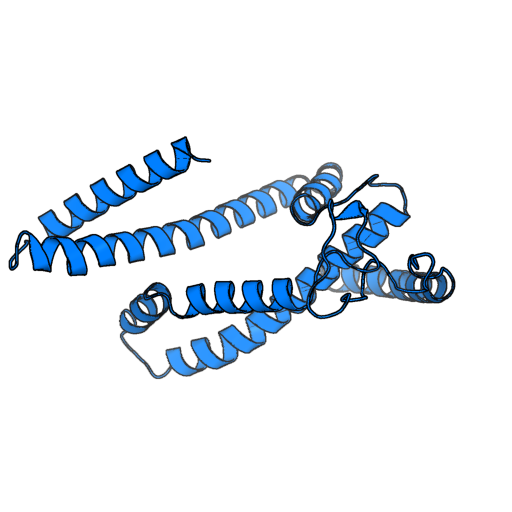A . SER A 1 81 ? -7.943 11.822 13.428 1.00 73.94 81 SER A CA 1
ATOM 596 C C . SER A 1 81 ? -8.667 12.070 14.757 1.00 73.94 81 SER A C 1
ATOM 598 O O . SER A 1 81 ? -8.216 12.887 15.558 1.00 73.94 81 SER A O 1
ATOM 600 N N . TYR A 1 82 ? -9.776 11.367 15.015 1.00 77.31 82 TYR A N 1
ATOM 601 C CA . TYR A 1 82 ? -10.566 11.531 16.242 1.00 77.31 82 TYR A CA 1
ATOM 602 C C . TYR A 1 82 ? -9.949 10.866 17.477 1.00 77.31 82 TYR A C 1
ATOM 604 O O . TYR A 1 82 ? -10.319 11.205 18.598 1.00 77.31 82 TYR A O 1
ATOM 612 N N . SER A 1 83 ? -8.977 9.967 17.303 1.00 79.50 83 SER A N 1
ATOM 613 C CA . SER A 1 83 ? -8.227 9.381 18.421 1.00 79.50 83 SER A CA 1
ATOM 614 C C . SER A 1 83 ? -7.201 10.346 19.036 1.00 79.50 83 SER A C 1
ATOM 616 O O . SER A 1 83 ? -6.602 10.020 20.064 1.00 79.50 83 SER A O 1
ATOM 618 N N . ASN A 1 84 ? -6.959 11.512 18.428 1.00 77.69 84 ASN A N 1
ATOM 619 C CA . ASN A 1 84 ? -5.940 12.445 18.890 1.00 77.69 84 ASN A CA 1
ATOM 620 C C . ASN A 1 84 ? -6.509 13.472 19.887 1.00 77.69 84 ASN A C 1
ATOM 622 O O . ASN A 1 84 ? -7.517 14.120 19.617 1.00 77.69 84 ASN A O 1
ATOM 626 N N . LYS A 1 85 ? -5.843 13.666 21.035 1.00 72.38 85 LYS A N 1
ATOM 627 C CA . LYS A 1 85 ? -6.337 14.549 22.115 1.00 72.38 85 LYS A CA 1
ATOM 628 C C . LYS A 1 85 ? -6.124 16.047 21.849 1.00 72.38 85 LYS A C 1
ATOM 630 O O . LYS A 1 85 ? -6.788 16.870 22.474 1.00 72.38 85 LYS A O 1
ATOM 635 N N . THR A 1 86 ? -5.237 16.411 20.917 1.00 77.00 86 THR A N 1
ATOM 636 C CA . THR A 1 86 ? -4.876 17.811 20.631 1.00 77.00 86 THR A CA 1
ATOM 637 C C . THR A 1 86 ? -4.904 18.090 19.127 1.00 77.00 86 THR A C 1
ATOM 639 O O . THR A 1 86 ? -4.098 17.554 18.370 1.00 77.00 86 THR A O 1
ATOM 642 N N . SER A 1 87 ? -5.791 18.982 18.675 1.00 68.88 87 SER A N 1
ATOM 643 C CA . SER A 1 87 ? -5.989 19.269 17.242 1.00 68.88 87 SER A CA 1
ATOM 644 C C . SER A 1 87 ? -4.937 20.205 16.630 1.00 68.88 87 SER A C 1
ATOM 646 O O . SER A 1 87 ? -4.691 20.151 15.425 1.00 68.88 87 SER A O 1
ATOM 648 N N . LYS A 1 88 ? -4.292 21.063 17.435 1.00 71.88 88 LYS A N 1
ATOM 649 C CA . LYS A 1 88 ? -3.379 22.110 16.933 1.00 71.88 88 LYS A CA 1
ATOM 650 C C . LYS A 1 88 ? -2.162 21.550 16.191 1.00 71.88 88 LYS A C 1
ATOM 652 O O . LYS A 1 88 ? -1.861 22.025 15.102 1.00 71.88 88 LYS A O 1
ATOM 657 N N . ALA A 1 89 ? -1.500 20.532 16.742 1.00 68.62 89 ALA A N 1
ATOM 658 C CA . ALA A 1 89 ? -0.339 19.904 16.104 1.00 68.62 89 ALA A CA 1
ATOM 659 C C . ALA A 1 89 ? -0.737 19.025 14.903 1.00 68.62 89 ALA A C 1
ATOM 661 O O . ALA A 1 89 ? -0.048 18.998 13.884 1.00 68.62 89 ALA A O 1
ATOM 662 N N . PHE A 1 90 ? -1.895 18.363 14.994 1.00 72.12 90 PHE A N 1
ATOM 663 C CA . PHE A 1 90 ? -2.383 17.443 13.969 1.00 72.12 90 PHE A CA 1
ATOM 664 C C . PHE A 1 90 ? -2.665 18.132 12.628 1.00 72.12 90 PHE A C 1
ATOM 666 O O . PHE A 1 90 ? -2.332 17.592 11.580 1.00 72.12 90 PHE A O 1
ATOM 673 N N . ARG A 1 91 ? -3.202 19.359 12.648 1.00 73.75 91 ARG A N 1
ATOM 674 C CA . ARG A 1 91 ? -3.544 20.120 11.431 1.00 73.75 91 ARG A CA 1
ATOM 675 C C . ARG A 1 91 ? -2.341 20.352 10.514 1.00 73.75 91 ARG A C 1
ATOM 677 O O . ARG A 1 91 ? -2.449 20.164 9.307 1.00 73.75 91 ARG A O 1
ATOM 684 N N . TRP A 1 92 ? -1.199 20.744 11.079 1.00 76.88 92 TRP A N 1
ATOM 685 C CA . TRP A 1 92 ? 0.015 21.002 10.298 1.00 76.88 92 TRP A CA 1
ATOM 686 C C . TRP A 1 92 ? 0.630 19.707 9.759 1.00 76.88 92 TRP A C 1
ATOM 688 O O . TRP A 1 92 ? 1.015 19.624 8.592 1.00 76.88 92 TRP A O 1
ATOM 698 N N . GLN A 1 93 ? 0.663 18.665 10.590 1.00 77.56 93 GLN A N 1
ATOM 699 C CA . GLN A 1 93 ? 1.219 17.369 10.215 1.00 77.56 93 GLN A CA 1
ATOM 700 C C . GLN A 1 93 ? 0.368 16.647 9.155 1.00 77.56 93 GLN A C 1
ATOM 702 O O . GLN A 1 93 ? 0.902 16.080 8.202 1.00 77.56 93 GLN A O 1
ATOM 707 N N . GLN A 1 94 ? -0.956 16.680 9.284 1.00 74.06 94 GLN A N 1
ATOM 708 C CA . GLN A 1 94 ? -1.854 16.007 8.351 1.00 74.06 94 GLN A CA 1
ATOM 709 C C . GLN A 1 94 ? -1.928 16.736 7.007 1.00 74.06 94 GLN A C 1
ATOM 711 O O . GLN A 1 94 ? -1.908 16.090 5.965 1.00 74.06 94 GLN A O 1
ATOM 716 N N . VAL A 1 95 ? -1.986 18.071 7.011 1.00 72.75 95 VAL A N 1
ATOM 717 C CA . VAL A 1 95 ? -2.161 18.830 5.767 1.00 72.75 95 VAL A CA 1
ATOM 718 C C . VAL A 1 95 ? -0.832 19.081 5.074 1.00 72.75 95 VAL A C 1
ATOM 720 O O . VAL A 1 95 ? -0.735 18.801 3.890 1.00 72.75 95 VAL A O 1
ATOM 723 N N . VAL A 1 96 ? 0.202 19.570 5.763 1.00 75.62 96 VAL A N 1
ATOM 724 C CA . VAL A 1 96 ? 1.453 19.991 5.102 1.00 75.62 96 VAL A CA 1
ATOM 725 C C . VAL A 1 96 ? 2.488 18.878 5.101 1.00 75.62 96 VAL A C 1
ATOM 727 O O . VAL A 1 96 ? 3.024 18.545 4.046 1.00 75.62 96 VAL A O 1
ATOM 730 N N . ALA A 1 97 ? 2.749 18.249 6.249 1.00 75.56 97 ALA A N 1
ATOM 731 C CA . ALA A 1 97 ? 3.762 17.196 6.297 1.00 75.56 97 ALA A CA 1
ATOM 732 C C . ALA A 1 97 ? 3.337 15.960 5.480 1.00 75.56 97 ALA A C 1
ATOM 734 O O . ALA A 1 97 ? 4.132 15.424 4.713 1.00 75.56 97 ALA A O 1
ATOM 735 N N . SER A 1 98 ? 2.072 15.541 5.570 1.00 75.25 98 SER A N 1
ATOM 736 C CA . SER A 1 98 ? 1.613 14.331 4.871 1.00 75.25 98 SER A CA 1
ATOM 737 C C . SER A 1 98 ? 1.338 14.548 3.379 1.00 75.25 98 SER A C 1
ATOM 739 O O . SER A 1 98 ? 1.544 13.625 2.601 1.00 75.25 98 SER A O 1
ATOM 741 N N . SER A 1 99 ? 0.916 15.740 2.937 1.00 75.38 99 SER A N 1
ATOM 742 C CA . SER A 1 99 ? 0.698 15.976 1.497 1.00 75.38 99 SER A CA 1
ATOM 743 C C . SER A 1 99 ? 1.986 16.346 0.760 1.00 75.38 99 SER A C 1
ATOM 745 O O . SER A 1 99 ? 2.231 15.843 -0.334 1.00 75.38 99 SER A O 1
ATOM 747 N N . LEU A 1 100 ? 2.837 17.182 1.363 1.00 83.38 100 LEU A N 1
ATOM 748 C CA . LEU A 1 100 ? 3.991 17.750 0.676 1.00 83.38 100 LEU A CA 1
ATOM 749 C C . LEU A 1 100 ? 5.239 16.890 0.867 1.00 83.38 100 LEU A C 1
ATOM 751 O O . LEU A 1 100 ? 5.874 16.516 -0.111 1.00 83.38 100 LEU A O 1
ATOM 755 N N . ILE A 1 101 ? 5.575 16.515 2.105 1.00 84.19 101 ILE A N 1
ATOM 756 C CA . ILE A 1 101 ? 6.810 15.760 2.375 1.00 84.19 101 ILE A CA 1
ATOM 757 C C . ILE A 1 101 ? 6.672 14.328 1.859 1.00 84.19 101 ILE A C 1
ATOM 759 O O . ILE A 1 101 ? 7.497 13.881 1.066 1.00 84.19 101 ILE A O 1
ATOM 763 N N . ILE A 1 102 ? 5.604 13.624 2.248 1.00 82.69 102 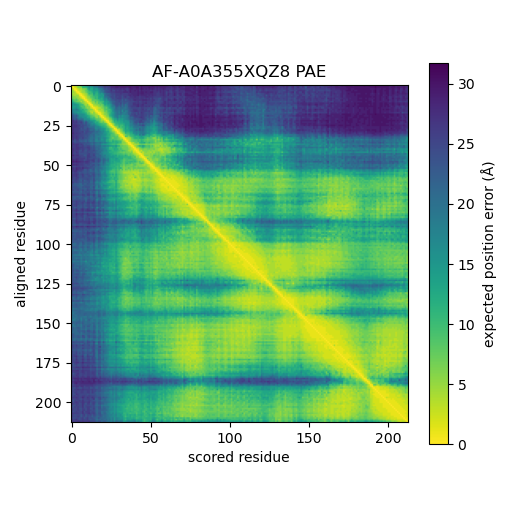ILE A N 1
ATOM 764 C CA . ILE A 1 102 ? 5.354 12.261 1.755 1.00 82.69 102 ILE A CA 1
ATOM 765 C C . ILE A 1 102 ? 5.131 12.271 0.238 1.00 82.69 102 ILE A C 1
ATOM 767 O O . ILE A 1 102 ? 5.676 11.413 -0.450 1.00 82.69 102 ILE A O 1
ATOM 771 N N . GLY A 1 103 ? 4.402 13.257 -0.298 1.00 82.56 103 GLY A N 1
ATOM 772 C CA . GLY A 1 103 ? 4.175 13.384 -1.739 1.00 82.56 103 GLY A CA 1
ATOM 773 C C . GLY A 1 103 ? 5.473 13.539 -2.534 1.00 82.56 103 GLY A C 1
ATOM 774 O O . GLY A 1 103 ? 5.698 12.796 -3.488 1.00 82.56 103 GLY A O 1
ATOM 775 N N . ILE A 1 104 ? 6.364 14.442 -2.109 1.00 87.81 104 ILE A N 1
ATOM 776 C CA . ILE A 1 104 ? 7.672 14.653 -2.748 1.00 87.81 104 ILE A CA 1
ATOM 777 C C . ILE A 1 104 ? 8.533 13.393 -2.658 1.00 87.81 104 ILE A C 1
ATOM 779 O O . ILE A 1 104 ? 9.159 13.012 -3.649 1.00 87.81 104 ILE A O 1
ATOM 783 N N . ILE A 1 105 ? 8.558 12.732 -1.498 1.00 88.44 105 ILE A N 1
ATOM 784 C CA . ILE A 1 105 ? 9.323 11.498 -1.299 1.00 88.44 105 ILE A CA 1
ATOM 785 C C . ILE A 1 105 ? 8.803 10.409 -2.242 1.00 88.44 105 ILE A C 1
ATOM 787 O O . ILE A 1 105 ? 9.582 9.865 -3.022 1.00 88.44 105 ILE A O 1
ATOM 791 N N . LEU A 1 106 ? 7.500 10.122 -2.232 1.00 86.88 106 LEU A N 1
ATOM 792 C CA . LEU A 1 106 ? 6.914 9.082 -3.079 1.00 86.88 106 LEU A CA 1
ATOM 793 C C . LEU A 1 106 ? 7.149 9.374 -4.562 1.00 86.88 106 LEU A C 1
ATOM 795 O O . LEU A 1 106 ? 7.642 8.511 -5.278 1.00 86.88 106 LEU A O 1
ATOM 799 N N . PHE A 1 107 ? 6.897 10.605 -5.010 1.00 86.50 107 PHE A N 1
ATOM 800 C CA . PHE A 1 107 ? 7.110 10.988 -6.405 1.00 86.50 107 PHE A CA 1
ATOM 801 C C . PHE A 1 107 ? 8.568 10.796 -6.835 1.00 86.50 107 PHE A C 1
ATOM 803 O O . PHE A 1 107 ? 8.852 10.169 -7.854 1.00 86.50 107 PHE A O 1
ATOM 810 N N . THR A 1 108 ? 9.504 11.279 -6.019 1.00 88.31 108 THR A N 1
ATOM 811 C CA . THR A 1 108 ? 10.934 11.211 -6.320 1.00 88.31 108 THR A CA 1
ATOM 812 C C . THR A 1 108 ? 11.427 9.763 -6.356 1.00 88.31 108 THR A C 1
ATOM 814 O O . THR A 1 108 ? 12.024 9.339 -7.345 1.00 88.31 108 THR A O 1
ATOM 817 N N . PHE A 1 109 ? 11.152 8.968 -5.315 1.00 87.25 109 PHE A N 1
ATOM 818 C CA . PHE A 1 109 ? 11.630 7.584 -5.237 1.00 87.25 109 PHE A CA 1
ATOM 819 C C . PHE A 1 109 ? 10.969 6.669 -6.274 1.00 87.25 109 PHE A C 1
ATOM 821 O O . PHE A 1 109 ? 11.662 5.838 -6.863 1.00 87.25 109 PHE A O 1
ATOM 828 N N . THR A 1 110 ? 9.675 6.838 -6.562 1.00 85.88 110 THR A N 1
ATOM 829 C CA . THR A 1 110 ? 8.989 6.046 -7.593 1.00 85.88 110 THR A CA 1
ATOM 830 C C . THR A 1 110 ? 9.550 6.323 -8.987 1.00 85.88 110 THR A C 1
ATOM 832 O O . THR A 1 110 ? 9.766 5.380 -9.749 1.00 85.88 110 THR A O 1
ATOM 835 N N . ILE A 1 111 ? 9.872 7.582 -9.312 1.00 86.50 111 ILE A N 1
ATOM 836 C CA . ILE A 1 111 ? 10.530 7.919 -10.585 1.00 86.50 111 ILE A CA 1
ATOM 837 C C . ILE A 1 111 ? 11.898 7.249 -10.678 1.00 86.50 111 ILE A C 1
ATOM 839 O O . ILE A 1 111 ? 12.194 6.608 -11.686 1.00 86.50 111 ILE A O 1
ATOM 843 N N . PHE A 1 112 ? 12.720 7.340 -9.628 1.00 85.75 112 PHE A N 1
ATOM 844 C CA . PHE A 1 112 ? 14.032 6.694 -9.628 1.00 85.75 112 PHE A CA 1
ATOM 845 C C . PHE A 1 112 ? 13.930 5.176 -9.805 1.00 85.75 112 PHE A C 1
ATOM 847 O O . PHE A 1 112 ? 14.693 4.608 -10.587 1.00 85.75 112 PHE A O 1
ATOM 854 N N . GLN A 1 113 ? 12.982 4.517 -9.136 1.00 84.19 113 GLN A N 1
ATOM 855 C CA . GLN A 1 113 ? 12.750 3.077 -9.284 1.00 84.19 113 GLN A CA 1
ATOM 856 C C . GLN A 1 113 ? 12.310 2.716 -10.710 1.00 84.19 113 GLN A C 1
ATOM 858 O O . GLN A 1 113 ? 12.885 1.805 -11.309 1.00 84.19 113 GLN A O 1
ATOM 863 N N . GLY A 1 114 ? 11.355 3.457 -11.281 1.00 81.88 114 GLY A N 1
ATOM 864 C CA . GLY A 1 114 ? 10.863 3.240 -12.645 1.00 81.88 114 GLY A CA 1
ATOM 865 C C . GLY A 1 114 ? 11.947 3.442 -13.709 1.00 81.88 114 GLY A C 1
ATOM 866 O O . GLY A 1 114 ? 12.157 2.575 -14.558 1.00 81.88 114 GLY A O 1
ATOM 867 N N . MET A 1 115 ? 12.706 4.538 -13.613 1.00 83.81 115 MET A N 1
ATOM 868 C CA . MET A 1 115 ? 13.835 4.812 -14.511 1.00 83.81 115 MET A CA 1
ATOM 869 C C . MET A 1 115 ? 14.942 3.762 -14.379 1.00 83.81 115 MET A C 1
ATOM 871 O O . MET A 1 115 ? 15.500 3.329 -15.386 1.00 83.81 115 MET A O 1
ATOM 875 N N . SER A 1 116 ? 15.244 3.315 -13.156 1.00 81.50 116 SER A N 1
ATOM 876 C CA . SER A 1 116 ? 16.245 2.265 -12.918 1.00 81.50 116 SER A CA 1
ATOM 877 C C . SER A 1 116 ? 15.849 0.951 -13.589 1.00 81.50 116 SER A C 1
ATOM 879 O O . SER A 1 116 ? 16.689 0.308 -14.214 1.00 81.50 116 SER A O 1
ATOM 881 N N . GLY A 1 117 ? 14.567 0.578 -13.527 1.00 81.81 117 GLY A N 1
ATOM 882 C CA . GLY A 1 117 ? 14.045 -0.597 -14.225 1.00 81.81 117 GLY A CA 1
ATOM 883 C C . GLY A 1 117 ? 14.278 -0.546 -15.732 1.00 81.81 117 GLY A C 1
ATOM 884 O O . GLY A 1 117 ? 14.773 -1.506 -16.319 1.00 81.81 117 GLY A O 1
ATOM 885 N N . GLU A 1 118 ? 13.978 0.592 -16.358 1.00 77.50 118 GLU A N 1
ATOM 886 C CA . GLU A 1 118 ? 14.172 0.780 -17.798 1.00 77.50 118 GLU A CA 1
ATOM 887 C C . GLU A 1 118 ? 15.651 0.776 -18.202 1.00 77.5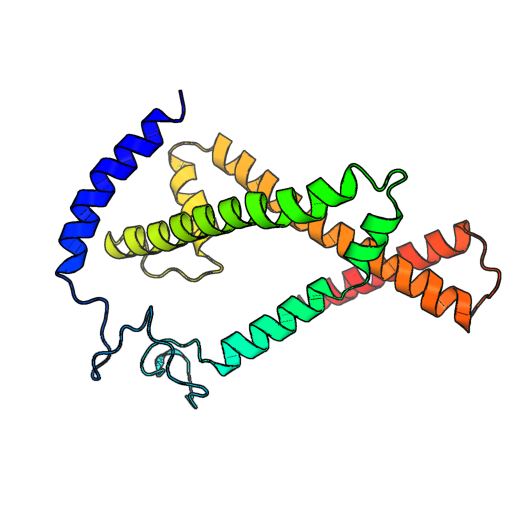0 118 GLU A C 1
ATOM 889 O O . GLU A 1 118 ? 16.020 0.139 -19.190 1.00 77.50 118 GLU A O 1
ATOM 894 N N . LEU A 1 119 ? 16.516 1.420 -17.416 1.00 81.56 119 LEU A N 1
ATOM 895 C CA . LEU A 1 119 ? 17.959 1.405 -17.656 1.00 81.56 119 LEU A CA 1
ATOM 896 C C . LEU A 1 119 ? 18.545 -0.013 -17.563 1.00 81.56 119 LEU A C 1
ATOM 898 O O . LEU A 1 119 ? 19.390 -0.373 -18.380 1.00 81.56 119 LEU A O 1
ATOM 902 N N . LEU A 1 120 ? 18.090 -0.832 -16.611 1.00 81.00 120 LEU A N 1
ATOM 903 C CA . LEU A 1 120 ? 18.576 -2.207 -16.434 1.00 81.00 120 LEU A CA 1
ATOM 904 C C . LEU A 1 120 ? 18.079 -3.163 -17.528 1.00 81.00 120 LEU A C 1
ATOM 906 O O . LEU A 1 120 ? 18.831 -4.041 -17.952 1.00 81.00 120 LEU A O 1
ATOM 910 N N . VAL A 1 121 ? 16.861 -2.957 -18.043 1.00 81.38 121 VAL A N 1
ATOM 911 C CA . VAL A 1 121 ? 16.362 -3.672 -19.233 1.00 81.38 121 VAL A CA 1
ATOM 912 C C . VAL A 1 121 ? 17.177 -3.295 -20.470 1.00 81.38 121 VAL A C 1
ATOM 914 O O . VAL A 1 121 ? 17.619 -4.168 -21.209 1.00 81.38 121 VAL A O 1
ATOM 917 N N . ASN A 1 122 ? 17.460 -2.004 -20.672 1.00 78.75 122 ASN A N 1
ATOM 918 C CA . ASN A 1 122 ? 18.252 -1.539 -21.816 1.00 78.75 122 ASN A CA 1
ATOM 919 C C . ASN A 1 122 ? 19.708 -2.035 -21.789 1.00 78.75 122 ASN A C 1
ATOM 921 O O . ASN A 1 122 ? 20.325 -2.174 -22.843 1.00 78.75 122 ASN A O 1
ATOM 925 N N . LYS A 1 123 ? 20.250 -2.323 -20.599 1.00 77.75 123 LYS A N 1
ATOM 926 C CA . LYS A 1 123 ? 21.565 -2.955 -20.416 1.00 77.75 123 LYS A CA 1
ATOM 927 C C . LYS A 1 123 ? 21.551 -4.479 -20.601 1.00 77.75 123 LYS A C 1
ATOM 929 O O . LYS A 1 123 ? 22.606 -5.093 -20.502 1.00 77.75 123 LYS A O 1
ATOM 934 N N . GLY A 1 124 ? 20.390 -5.086 -20.858 1.00 77.12 124 GLY A N 1
ATOM 935 C CA . GLY A 1 124 ? 20.244 -6.531 -21.047 1.00 77.12 124 GLY A CA 1
ATOM 936 C C . GLY A 1 124 ? 20.328 -7.354 -19.758 1.00 77.12 124 GLY A C 1
ATOM 937 O O . GLY A 1 124 ? 20.438 -8.571 -19.829 1.00 77.12 124 GLY A O 1
ATOM 938 N N . ILE A 1 125 ? 20.274 -6.715 -18.582 1.00 77.44 125 ILE A N 1
ATOM 939 C CA . ILE A 1 125 ? 20.332 -7.404 -17.279 1.00 77.44 125 ILE A CA 1
ATOM 940 C C . ILE A 1 125 ? 18.972 -8.043 -16.946 1.00 77.44 125 ILE A C 1
ATOM 942 O O . ILE A 1 125 ? 18.907 -9.073 -16.280 1.00 77.44 125 ILE A O 1
ATOM 946 N N . PHE A 1 126 ? 17.876 -7.457 -17.438 1.00 78.31 126 PHE A N 1
ATOM 947 C CA . PHE A 1 126 ? 16.526 -8.009 -17.323 1.00 78.31 126 PHE A CA 1
ATOM 948 C C . PHE A 1 126 ? 15.868 -8.143 -18.702 1.00 78.31 126 PHE A C 1
ATOM 950 O O . PHE A 1 126 ? 15.832 -7.172 -19.450 1.00 78.31 126 PHE A O 1
ATOM 957 N N . GLU A 1 127 ? 15.275 -9.304 -19.009 1.00 69.44 127 GLU A N 1
ATOM 958 C CA . GLU A 1 127 ? 14.512 -9.514 -20.258 1.00 69.44 127 GLU A CA 1
ATOM 959 C C . GLU A 1 127 ? 13.205 -8.713 -20.297 1.00 69.44 127 GLU A C 1
ATOM 961 O O . GLU A 1 127 ? 12.822 -8.148 -21.318 1.00 69.44 127 GLU A O 1
ATOM 966 N N . SER A 1 128 ? 12.497 -8.662 -19.169 1.00 69.44 128 SER A N 1
ATOM 967 C CA . SER A 1 128 ? 11.267 -7.894 -19.016 1.00 69.44 128 SER A CA 1
ATOM 968 C C . SER A 1 128 ? 11.054 -7.518 -17.556 1.00 69.44 128 SER A C 1
ATOM 970 O O . SER A 1 128 ? 11.416 -8.257 -16.629 1.00 69.44 128 SER A O 1
ATOM 972 N N . VAL A 1 129 ? 10.472 -6.345 -17.333 1.00 68.50 129 VAL A N 1
ATOM 973 C CA . VAL A 1 129 ? 10.126 -5.865 -15.998 1.00 68.50 129 VAL A CA 1
ATOM 974 C C . VAL A 1 129 ? 8.686 -5.381 -16.017 1.00 68.50 129 VAL A C 1
ATOM 976 O O . VAL A 1 129 ? 8.293 -4.613 -16.888 1.00 68.50 129 VAL A O 1
ATOM 979 N N . ASN A 1 130 ? 7.912 -5.873 -15.055 1.00 72.50 130 ASN A N 1
ATOM 980 C CA . ASN A 1 130 ? 6.541 -5.459 -14.785 1.00 72.50 130 ASN A CA 1
ATOM 981 C C . ASN A 1 130 ? 6.493 -4.738 -13.427 1.00 72.50 130 ASN A C 1
ATOM 983 O O . ASN A 1 130 ? 7.320 -5.035 -12.556 1.00 72.50 130 ASN A O 1
ATOM 987 N N . ASP A 1 131 ? 5.511 -3.864 -13.220 1.00 70.38 131 ASP A N 1
ATOM 988 C CA . ASP A 1 131 ? 5.353 -2.986 -12.051 1.00 70.38 131 ASP A CA 1
ATOM 989 C C . ASP A 1 131 ? 5.432 -3.750 -10.720 1.00 70.38 131 ASP A C 1
ATOM 991 O O . ASP A 1 131 ? 6.052 -3.298 -9.761 1.00 70.38 131 ASP A O 1
ATOM 995 N N . LYS A 1 132 ? 4.888 -4.973 -10.679 1.00 74.94 132 LYS A N 1
ATOM 996 C CA . LYS A 1 132 ? 4.906 -5.846 -9.488 1.00 74.94 132 LYS A CA 1
A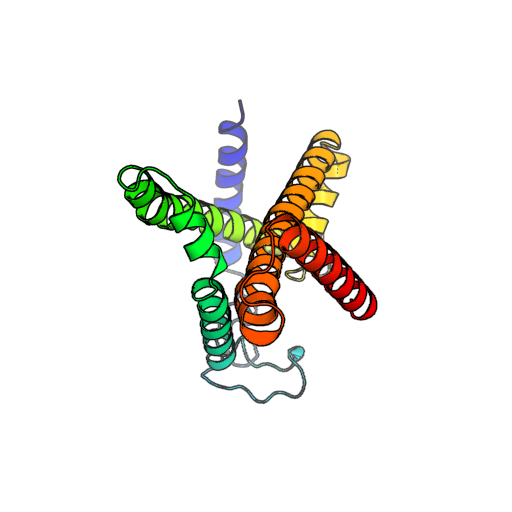TOM 997 C C . LYS A 1 132 ? 6.262 -6.511 -9.225 1.00 74.94 132 LYS A C 1
ATOM 999 O O . LYS A 1 132 ? 6.573 -6.879 -8.099 1.00 74.94 132 LYS A O 1
ATOM 1004 N N . THR A 1 133 ? 7.057 -6.702 -10.273 1.00 81.94 133 THR A N 1
ATOM 1005 C CA . THR A 1 133 ? 8.317 -7.468 -10.235 1.00 81.94 133 THR A CA 1
ATOM 1006 C C . THR A 1 133 ? 9.554 -6.583 -10.163 1.00 81.94 133 THR A C 1
ATOM 1008 O O . THR A 1 133 ? 10.629 -7.071 -9.824 1.00 81.94 133 THR A O 1
ATOM 1011 N N . LEU A 1 134 ? 9.405 -5.291 -10.465 1.00 83.25 134 LEU A N 1
ATOM 1012 C CA . LEU A 1 134 ? 10.488 -4.317 -10.495 1.00 83.25 134 LEU A CA 1
ATOM 1013 C C . LEU A 1 134 ? 11.225 -4.256 -9.155 1.00 83.25 134 LEU A C 1
ATOM 1015 O O . LEU A 1 134 ? 12.431 -4.478 -9.109 1.00 83.25 134 LEU A O 1
ATOM 1019 N N . VAL A 1 135 ? 10.502 -4.010 -8.062 1.00 84.12 135 VAL A N 1
ATOM 1020 C CA . VAL A 1 135 ? 11.110 -3.845 -6.733 1.00 84.12 135 VAL A CA 1
ATOM 1021 C C . VAL A 1 135 ? 11.803 -5.131 -6.252 1.00 84.12 135 VAL A C 1
ATOM 1023 O O . VAL A 1 135 ? 12.975 -5.041 -5.886 1.00 84.12 135 VAL A O 1
ATOM 1026 N N . PRO A 1 136 ? 11.187 -6.332 -6.325 1.00 84.50 136 PRO A N 1
ATOM 1027 C CA . PRO A 1 136 ? 11.884 -7.577 -5.988 1.00 84.50 136 PRO A CA 1
ATOM 1028 C C . PRO A 1 136 ? 13.143 -7.829 -6.826 1.00 84.50 136 PRO A C 1
ATOM 1030 O O . PRO A 1 136 ? 14.176 -8.217 -6.286 1.00 84.50 136 PRO A O 1
ATOM 1033 N N . LYS A 1 137 ? 13.095 -7.570 -8.140 1.00 83.81 137 LYS A N 1
ATOM 1034 C CA . LYS A 1 137 ? 14.260 -7.729 -9.023 1.00 83.81 137 LYS A CA 1
ATOM 1035 C C . LYS A 1 137 ? 15.392 -6.759 -8.666 1.00 83.81 137 LYS A C 1
ATOM 1037 O O . LYS A 1 137 ? 16.548 -7.167 -8.652 1.00 83.81 137 LYS A O 1
ATOM 1042 N N . LEU A 1 138 ? 15.070 -5.507 -8.328 1.00 82.19 138 LEU A N 1
ATOM 1043 C CA . LEU A 1 138 ? 16.053 -4.523 -7.855 1.00 82.19 138 LEU A CA 1
ATOM 1044 C C . LEU A 1 138 ? 16.697 -4.944 -6.526 1.00 82.19 138 LEU A C 1
ATOM 1046 O O . LEU A 1 138 ? 17.902 -4.783 -6.358 1.00 82.19 138 LEU A O 1
ATOM 1050 N N . ILE A 1 139 ? 15.915 -5.505 -5.600 1.00 84.12 139 ILE A N 1
ATOM 1051 C CA . ILE A 1 139 ? 16.427 -6.018 -4.322 1.00 84.12 139 ILE A CA 1
ATOM 1052 C C . ILE A 1 139 ? 17.360 -7.214 -4.547 1.00 84.12 139 ILE A C 1
ATOM 1054 O O . ILE A 1 139 ? 18.440 -7.252 -3.963 1.00 84.12 139 ILE A O 1
ATOM 1058 N N . ASN A 1 140 ? 16.998 -8.146 -5.434 1.00 84.19 140 ASN A N 1
ATOM 1059 C CA . ASN A 1 140 ? 17.833 -9.310 -5.742 1.00 84.19 140 ASN A CA 1
ATOM 1060 C C . ASN A 1 140 ? 19.199 -8.924 -6.324 1.00 84.19 140 ASN A C 1
ATOM 1062 O O . ASN A 1 140 ? 20.197 -9.526 -5.949 1.00 84.19 140 ASN A O 1
ATOM 1066 N N . LEU A 1 141 ? 19.281 -7.873 -7.148 1.00 83.50 141 LEU A N 1
ATOM 1067 C CA . LEU A 1 141 ? 20.574 -7.369 -7.638 1.00 83.50 141 LEU A CA 1
ATOM 1068 C C . LEU A 1 141 ? 21.492 -6.849 -6.518 1.00 83.50 141 LEU A C 1
ATOM 1070 O O . LEU A 1 141 ? 22.710 -6.831 -6.672 1.00 83.50 141 LEU A O 1
ATOM 1074 N N . MET A 1 142 ? 20.928 -6.410 -5.390 1.00 79.31 142 MET A N 1
ATOM 1075 C CA . MET A 1 142 ? 21.709 -5.980 -4.227 1.00 79.31 142 MET A CA 1
ATOM 1076 C C . MET A 1 142 ? 22.129 -7.147 -3.327 1.00 79.31 142 MET A C 1
ATOM 1078 O O . MET A 1 142 ? 22.975 -6.950 -2.455 1.00 79.31 142 MET A O 1
ATOM 1082 N N . SER A 1 143 ? 21.583 -8.350 -3.536 1.00 80.69 143 SER A N 1
ATOM 1083 C CA . SER A 1 143 ? 21.883 -9.529 -2.714 1.00 80.69 143 SER A CA 1
ATOM 1084 C C . SER A 1 143 ? 23.351 -9.936 -2.802 1.00 80.69 143 SER A C 1
ATOM 1086 O O . SER A 1 143 ? 23.947 -10.277 -1.783 1.00 80.69 143 SER A O 1
ATOM 1088 N N . ASP A 1 144 ? 23.953 -9.819 -3.986 1.00 76.62 144 ASP A N 1
ATOM 1089 C CA . ASP A 1 144 ? 25.344 -10.221 -4.217 1.00 76.62 144 ASP A CA 1
ATOM 1090 C C . ASP A 1 144 ? 26.356 -9.246 -3.596 1.00 76.62 144 ASP A C 1
ATOM 1092 O O . ASP A 1 144 ? 27.477 -9.626 -3.269 1.00 76.62 144 ASP A O 1
ATOM 1096 N N . THR A 1 145 ? 25.971 -7.976 -3.421 1.00 79.94 145 THR A N 1
ATOM 1097 C CA . THR A 1 145 ? 26.877 -6.916 -2.945 1.00 79.94 145 THR A CA 1
ATOM 1098 C C . THR A 1 145 ? 26.659 -6.539 -1.484 1.00 79.94 145 THR A C 1
ATOM 1100 O O . THR A 1 145 ? 27.625 -6.230 -0.794 1.00 79.94 145 THR A O 1
ATOM 1103 N N . ASN A 1 146 ? 25.413 -6.542 -0.994 1.00 85.25 146 ASN A N 1
ATOM 1104 C CA . ASN A 1 146 ? 25.053 -6.112 0.362 1.00 85.25 146 ASN A CA 1
ATOM 1105 C C . ASN A 1 146 ? 23.881 -6.938 0.939 1.00 85.25 146 ASN A C 1
ATOM 1107 O O . ASN A 1 146 ? 22.768 -6.420 1.087 1.00 85.25 146 ASN A O 1
ATOM 1111 N N . PRO A 1 147 ? 24.108 -8.202 1.339 1.00 83.38 147 PRO A N 1
ATOM 1112 C CA . PRO A 1 147 ? 23.042 -9.097 1.806 1.00 83.38 147 PRO A CA 1
ATOM 1113 C C . PRO A 1 147 ? 22.337 -8.607 3.085 1.00 83.38 147 PRO A C 1
ATOM 1115 O O . PRO A 1 147 ? 21.134 -8.808 3.253 1.00 83.38 147 PRO A O 1
ATOM 1118 N N . TRP A 1 148 ? 23.043 -7.892 3.969 1.00 87.56 148 TRP A N 1
ATOM 1119 C CA . TRP A 1 148 ? 22.446 -7.302 5.176 1.00 87.56 148 TRP A CA 1
ATOM 1120 C C . TRP A 1 148 ? 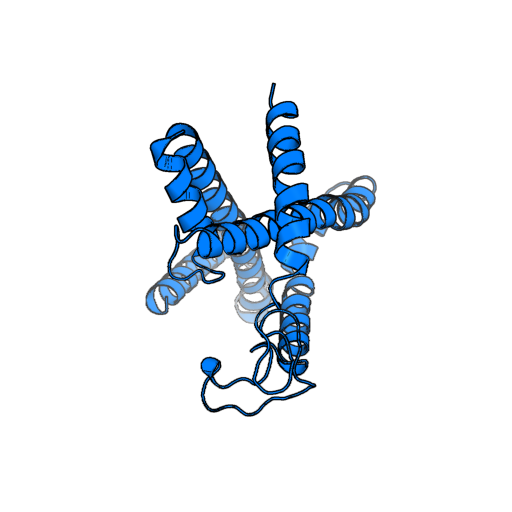21.382 -6.239 4.844 1.00 87.56 148 TRP A C 1
ATOM 1122 O O . TRP A 1 148 ? 20.371 -6.126 5.539 1.00 87.56 148 TRP A O 1
ATOM 1132 N N . LEU A 1 149 ? 21.582 -5.485 3.756 1.00 85.88 149 LEU A N 1
ATOM 1133 C CA . LEU A 1 149 ? 20.658 -4.444 3.317 1.00 85.88 149 LEU A CA 1
ATOM 1134 C C . LEU A 1 149 ? 19.395 -5.056 2.704 1.00 85.88 149 LEU A C 1
ATOM 1136 O O . LEU A 1 149 ? 18.302 -4.542 2.923 1.00 85.88 149 LEU A O 1
ATOM 1140 N N . VAL A 1 150 ? 19.524 -6.182 1.997 1.00 87.81 150 VAL A N 1
ATOM 1141 C CA . VAL A 1 150 ? 18.376 -6.942 1.478 1.00 87.81 150 VAL A CA 1
ATOM 1142 C C . VAL A 1 150 ? 17.471 -7.410 2.616 1.00 87.81 150 VAL A C 1
ATOM 1144 O O . VAL A 1 150 ? 16.259 -7.209 2.547 1.00 87.81 150 VAL A O 1
ATOM 1147 N N . GLY A 1 151 ? 18.052 -7.950 3.693 1.00 86.56 151 GLY A N 1
ATOM 1148 C CA . GLY A 1 151 ? 17.298 -8.336 4.888 1.00 86.56 151 GLY A CA 1
ATOM 1149 C C . GLY A 1 151 ? 16.549 -7.157 5.515 1.00 86.56 151 GLY A C 1
ATOM 1150 O O . GLY A 1 151 ? 15.356 -7.261 5.801 1.00 86.56 151 GLY A O 1
ATOM 1151 N N . LEU A 1 152 ? 17.213 -6.004 5.655 1.00 90.44 152 LEU A N 1
ATOM 1152 C CA . LEU A 1 152 ? 16.584 -4.785 6.172 1.00 90.44 152 LEU A CA 1
ATOM 1153 C C . LEU A 1 152 ? 15.416 -4.318 5.287 1.00 90.44 152 LEU A C 1
ATOM 1155 O O . LEU A 1 152 ? 14.334 -4.030 5.796 1.00 90.44 152 LEU A O 1
ATOM 1159 N N . LEU A 1 153 ? 15.607 -4.281 3.966 1.00 88.31 153 LEU A N 1
ATOM 1160 C CA . LEU A 1 153 ? 14.572 -3.869 3.014 1.00 88.31 153 LEU A CA 1
ATOM 1161 C C . LEU A 1 153 ? 13.373 -4.826 3.011 1.00 88.31 153 LEU A C 1
ATOM 1163 O O . LEU A 1 153 ? 12.232 -4.367 2.940 1.00 88.31 153 LEU A O 1
ATOM 1167 N N . ALA A 1 154 ? 13.612 -6.134 3.140 1.00 87.44 154 ALA A N 1
ATOM 1168 C CA . ALA A 1 154 ? 12.552 -7.131 3.263 1.00 87.44 154 ALA A CA 1
ATOM 1169 C C . ALA A 1 154 ? 11.719 -6.917 4.538 1.00 87.44 154 ALA A C 1
ATOM 1171 O O . ALA A 1 154 ? 10.489 -6.914 4.476 1.00 87.44 154 ALA A O 1
ATOM 1172 N N . VAL A 1 155 ? 12.367 -6.653 5.679 1.00 91.38 155 VAL A N 1
ATOM 1173 C CA . VAL A 1 155 ? 11.670 -6.332 6.937 1.00 91.38 155 VAL A CA 1
ATOM 1174 C C . VAL A 1 155 ? 10.869 -5.035 6.810 1.00 91.38 155 VAL A C 1
ATOM 1176 O O . VAL A 1 155 ? 9.717 -4.993 7.238 1.00 91.38 155 VAL A O 1
ATOM 1179 N N . CYS A 1 156 ? 11.422 -3.994 6.181 1.00 89.62 156 CYS A N 1
ATOM 1180 C CA . CYS A 1 156 ? 10.692 -2.750 5.925 1.00 89.62 156 CYS A CA 1
ATOM 1181 C C . CYS A 1 156 ? 9.447 -2.975 5.054 1.00 89.62 156 CYS A C 1
ATOM 1183 O O . CYS A 1 156 ? 8.385 -2.431 5.358 1.00 89.62 156 CYS A O 1
ATOM 1185 N N . ALA A 1 157 ? 9.557 -3.791 4.002 1.00 86.88 157 ALA A N 1
ATOM 1186 C CA . ALA A 1 157 ? 8.427 -4.131 3.142 1.00 86.88 157 ALA A CA 1
ATOM 1187 C C . ALA A 1 157 ? 7.334 -4.883 3.918 1.00 86.88 157 ALA A C 1
ATOM 1189 O O . ALA A 1 157 ? 6.164 -4.505 3.855 1.00 86.88 157 ALA A O 1
ATOM 1190 N N . LEU A 1 158 ? 7.714 -5.884 4.719 1.00 88.00 158 LEU A N 1
ATOM 1191 C CA . LEU A 1 158 ? 6.781 -6.621 5.575 1.00 88.00 158 LEU A CA 1
ATOM 1192 C C . LEU A 1 158 ? 6.106 -5.706 6.604 1.00 88.00 158 LEU A C 1
ATOM 1194 O O . LEU A 1 158 ? 4.889 -5.759 6.769 1.00 88.00 158 LEU A O 1
ATOM 1198 N N . ALA A 1 159 ? 6.867 -4.826 7.257 1.00 90.44 159 ALA A N 1
ATOM 1199 C CA . ALA A 1 159 ? 6.334 -3.873 8.226 1.00 90.44 159 ALA A CA 1
ATOM 1200 C C . ALA A 1 159 ? 5.323 -2.903 7.589 1.00 90.44 159 ALA A C 1
ATOM 1202 O O . ALA A 1 159 ? 4.282 -2.622 8.183 1.00 90.44 159 ALA A O 1
ATOM 1203 N N . ALA A 1 160 ? 5.586 -2.430 6.366 1.00 86.81 160 ALA A N 1
ATOM 1204 C CA . ALA A 1 160 ? 4.659 -1.581 5.620 1.00 86.81 160 ALA A CA 1
ATOM 1205 C C . ALA A 1 160 ? 3.364 -2.321 5.227 1.00 86.81 160 ALA A C 1
ATOM 1207 O O . ALA A 1 160 ? 2.267 -1.769 5.333 1.00 86.81 160 ALA A O 1
ATOM 1208 N N . MET A 1 161 ? 3.463 -3.589 4.817 1.00 88.50 161 MET A N 1
ATOM 1209 C CA . MET A 1 161 ? 2.286 -4.416 4.520 1.00 88.50 161 MET A CA 1
ATOM 1210 C C . MET A 1 161 ? 1.443 -4.676 5.778 1.00 88.50 161 MET A C 1
ATOM 1212 O O . MET A 1 161 ? 0.217 -4.618 5.731 1.00 88.50 161 MET A O 1
ATOM 1216 N N . GLN A 1 162 ? 2.088 -4.905 6.923 1.00 91.75 162 GLN A N 1
ATOM 1217 C CA . GLN A 1 162 ? 1.396 -5.144 8.191 1.00 91.75 162 GLN A CA 1
ATOM 1218 C C . GLN A 1 162 ? 0.737 -3.879 8.749 1.00 91.75 162 GLN A C 1
ATOM 1220 O O . GLN A 1 162 ? -0.388 -3.946 9.237 1.00 91.75 162 GLN A O 1
ATOM 1225 N N . SER A 1 163 ? 1.387 -2.714 8.652 1.00 85.19 163 SER A N 1
ATOM 1226 C CA . SER A 1 163 ? 0.823 -1.458 9.166 1.00 85.19 163 SER A CA 1
ATOM 1227 C C . SER A 1 163 ? -0.455 -1.048 8.427 1.00 85.19 163 SER A C 1
ATOM 1229 O O . SER A 1 163 ? -1.419 -0.608 9.054 1.00 85.19 163 SER A O 1
ATOM 1231 N N . THR A 1 164 ? -0.493 -1.259 7.108 1.00 85.94 164 THR A N 1
ATOM 1232 C CA . THR A 1 164 ? -1.678 -1.006 6.275 1.00 85.94 164 THR A CA 1
ATOM 1233 C C . THR A 1 164 ? -2.775 -2.044 6.518 1.00 85.94 164 THR A C 1
ATOM 1235 O O . THR A 1 164 ? -3.935 -1.673 6.702 1.00 85.94 164 THR A O 1
ATOM 1238 N N . GLY A 1 165 ? -2.420 -3.330 6.611 1.00 84.06 165 GLY A N 1
ATOM 1239 C CA . GLY A 1 165 ? -3.364 -4.402 6.933 1.00 84.06 165 GLY A CA 1
ATOM 1240 C C . GLY A 1 165 ? -4.030 -4.217 8.300 1.00 84.06 165 GLY A C 1
ATOM 1241 O O . GLY A 1 165 ? -5.256 -4.251 8.403 1.00 84.06 165 GLY A O 1
ATOM 1242 N N . ALA A 1 166 ? -3.241 -3.936 9.340 1.00 84.62 166 ALA A N 1
ATOM 1243 C CA . ALA A 1 166 ? -3.741 -3.717 10.695 1.00 84.62 166 ALA A CA 1
ATOM 1244 C C . ALA A 1 166 ? -4.686 -2.507 10.783 1.00 84.62 166 ALA A C 1
ATOM 1246 O O . ALA A 1 166 ? -5.695 -2.563 11.492 1.00 84.62 166 ALA A O 1
ATOM 1247 N N . ALA A 1 167 ? -4.397 -1.433 10.039 1.00 82.94 167 ALA A N 1
ATOM 1248 C CA . ALA A 1 167 ? -5.257 -0.257 9.959 1.00 82.94 167 ALA A CA 1
ATOM 1249 C C . ALA A 1 167 ? -6.651 -0.610 9.425 1.00 82.94 167 ALA A C 1
ATOM 1251 O O . ALA A 1 167 ? -7.654 -0.345 10.091 1.00 82.94 167 ALA A O 1
ATOM 1252 N N . TYR A 1 168 ? -6.712 -1.274 8.267 1.00 84.31 168 TYR A N 1
ATOM 1253 C CA . TYR A 1 168 ? -7.981 -1.655 7.650 1.00 84.31 168 TYR A CA 1
ATOM 1254 C C . TYR A 1 168 ? -8.758 -2.668 8.490 1.00 84.31 168 TYR A C 1
ATOM 1256 O O . TYR A 1 168 ? -9.971 -2.525 8.647 1.00 84.31 168 TYR A O 1
ATOM 1264 N N . MET A 1 169 ? -8.074 -3.647 9.089 1.00 87.12 169 MET A N 1
ATOM 1265 C CA . MET A 1 169 ? -8.709 -4.631 9.970 1.00 87.12 169 MET A CA 1
ATOM 1266 C C . MET A 1 169 ? -9.309 -3.980 11.223 1.00 87.12 169 MET A C 1
ATOM 1268 O O . MET A 1 169 ? -10.423 -4.322 11.618 1.00 87.12 169 MET A O 1
ATOM 1272 N N . SER A 1 170 ? -8.609 -3.016 11.830 1.00 85.19 170 SER A N 1
ATOM 1273 C CA . SER A 1 170 ? -9.096 -2.290 13.008 1.00 85.19 170 SER A CA 1
ATOM 1274 C C . SER A 1 170 ? -10.323 -1.434 12.684 1.00 85.19 170 SER A C 1
ATOM 1276 O O . SER A 1 170 ? -11.333 -1.500 13.387 1.00 85.19 170 SER A O 1
ATOM 1278 N N . THR A 1 171 ? -10.290 -0.690 11.574 1.00 85.44 171 THR A N 1
ATOM 1279 C CA . THR A 1 171 ? -11.441 0.107 11.131 1.00 85.44 171 THR A CA 1
ATOM 1280 C C . THR A 1 171 ? -12.635 -0.776 10.780 1.00 85.44 171 THR A C 1
ATOM 1282 O O . THR A 1 171 ? -13.749 -0.485 11.210 1.00 85.44 171 THR A O 1
ATOM 1285 N N . PHE A 1 172 ? -12.421 -1.876 10.054 1.00 85.25 172 PHE A N 1
ATOM 1286 C CA . PHE A 1 172 ? -13.490 -2.814 9.709 1.00 85.25 172 PHE A CA 1
ATOM 1287 C C . PHE A 1 172 ? -14.124 -3.449 10.951 1.00 85.25 172 PHE A C 1
ATOM 1289 O O . PHE A 1 172 ? -15.345 -3.459 11.086 1.00 85.25 172 PHE A O 1
ATOM 1296 N N . SER A 1 173 ? -13.304 -3.890 11.907 1.00 84.31 173 SER A N 1
ATOM 1297 C CA . SER A 1 173 ? -13.773 -4.390 13.203 1.00 84.31 173 SER A CA 1
ATOM 1298 C C . SER A 1 173 ? -14.618 -3.352 13.951 1.00 84.31 173 SER A C 1
ATOM 1300 O O . SER A 1 173 ? -15.678 -3.676 14.494 1.00 84.31 173 SER A O 1
ATOM 1302 N N . GLY A 1 174 ? -14.202 -2.082 13.921 1.00 83.25 174 GLY A N 1
ATOM 1303 C CA . GLY A 1 174 ? -14.955 -0.962 14.484 1.00 83.25 174 GLY A CA 1
ATOM 1304 C C . GLY A 1 174 ? -16.314 -0.748 13.813 1.00 83.25 174 GLY A C 1
ATOM 1305 O O . GLY A 1 174 ? -17.308 -0.597 14.520 1.00 83.25 174 GLY A O 1
ATOM 1306 N N . MET A 1 175 ? -16.374 -0.800 12.479 1.00 85.25 175 MET A N 1
ATOM 1307 C CA . MET A 1 175 ? -17.627 -0.677 11.720 1.00 85.25 175 MET A CA 1
ATOM 1308 C C . MET A 1 175 ? -18.592 -1.825 12.042 1.00 85.25 175 MET A C 1
ATOM 1310 O O . MET A 1 175 ? -19.740 -1.598 12.406 1.00 85.25 175 MET A O 1
ATOM 1314 N N . ILE A 1 176 ? -18.127 -3.077 12.009 1.00 85.25 176 ILE A N 1
ATOM 1315 C CA . ILE A 1 176 ? -18.989 -4.235 12.296 1.00 85.25 176 ILE A CA 1
ATOM 1316 C C . ILE A 1 176 ? -19.514 -4.208 13.736 1.00 85.25 176 ILE A C 1
ATOM 1318 O O . ILE A 1 176 ? -20.690 -4.477 13.978 1.00 85.25 176 ILE A O 1
ATOM 1322 N N . THR A 1 177 ? -18.673 -3.871 14.713 1.00 83.50 177 THR A N 1
ATOM 1323 C CA . THR A 1 177 ? -19.079 -3.894 16.127 1.00 83.50 177 THR A CA 1
ATOM 1324 C C . THR A 1 177 ? -19.986 -2.721 16.503 1.00 83.50 177 THR A C 1
ATOM 1326 O O . THR A 1 177 ? -20.966 -2.919 17.227 1.00 83.50 177 THR A O 1
ATOM 1329 N N . ARG A 1 178 ? -19.701 -1.508 16.011 1.00 77.19 178 ARG A N 1
ATOM 1330 C CA . ARG A 1 178 ? -20.449 -0.293 16.374 1.00 77.19 178 ARG A CA 1
ATOM 1331 C C . ARG A 1 178 ? -21.662 -0.057 15.479 1.00 77.19 178 ARG A C 1
ATOM 1333 O O . ARG A 1 178 ? -22.711 0.286 16.019 1.00 77.19 178 ARG A O 1
ATOM 1340 N N . ASP A 1 179 ? -21.547 -0.305 14.176 1.00 81.62 179 ASP A N 1
ATOM 1341 C CA . ASP A 1 179 ? -22.588 0.052 13.202 1.00 81.62 179 ASP A CA 1
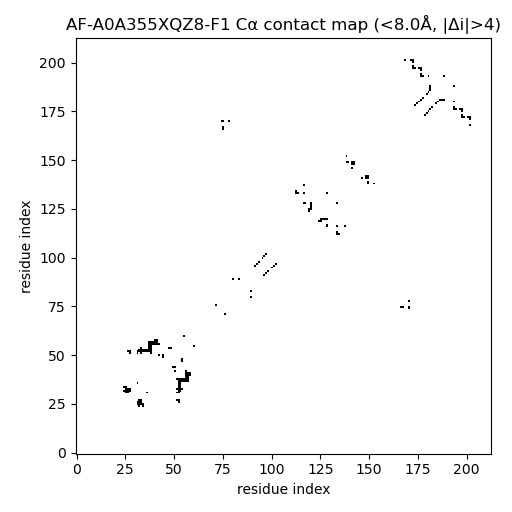ATOM 1342 C C . ASP A 1 179 ? -23.553 -1.112 12.936 1.00 81.62 179 ASP A C 1
ATOM 1344 O O . ASP A 1 179 ? -24.737 -0.890 12.696 1.00 81.62 179 ASP A O 1
ATOM 1348 N N . ILE A 1 180 ? -23.086 -2.366 13.031 1.00 81.06 180 ILE A N 1
ATOM 1349 C CA . ILE A 1 180 ? -23.944 -3.549 12.844 1.00 81.06 180 ILE A CA 1
ATOM 1350 C C . ILE A 1 180 ? -24.336 -4.159 14.192 1.00 81.06 180 ILE A C 1
ATOM 1352 O O . ILE A 1 180 ? -25.511 -4.183 14.557 1.00 81.06 180 ILE A O 1
ATOM 1356 N N . TYR A 1 181 ? -23.363 -4.652 14.960 1.00 76.88 181 TYR A N 1
ATOM 1357 C CA . TYR A 1 181 ? -23.636 -5.478 16.137 1.00 76.88 181 TYR A CA 1
ATOM 1358 C C . TYR A 1 181 ? -24.378 -4.710 17.239 1.00 76.88 181 TYR A C 1
ATOM 1360 O O . TYR A 1 181 ? -25.415 -5.162 17.731 1.00 76.88 181 TYR A O 1
ATOM 1368 N N . ARG A 1 182 ? -23.897 -3.516 17.602 1.00 74.50 182 ARG A N 1
ATOM 1369 C CA . ARG A 1 182 ? -24.552 -2.688 18.622 1.00 74.50 182 ARG A CA 1
ATOM 1370 C C . ARG A 1 182 ? -25.908 -2.154 18.160 1.00 74.50 182 ARG A C 1
ATOM 1372 O O . ARG A 1 182 ? -26.844 -2.118 18.950 1.00 74.50 182 ARG A O 1
ATOM 1379 N N . GLN A 1 183 ? -26.034 -1.748 16.900 1.00 76.44 183 GLN A N 1
ATOM 1380 C CA . GLN A 1 183 ? -27.262 -1.128 16.406 1.00 76.44 183 GLN A CA 1
ATOM 1381 C C . GLN A 1 183 ? -28.401 -2.139 16.198 1.00 76.44 183 GLN A C 1
ATOM 1383 O O . GLN A 1 183 ? -29.543 -1.830 16.543 1.00 76.44 183 GLN A O 1
ATOM 1388 N N . TYR A 1 184 ? -28.094 -3.339 15.685 1.00 76.12 184 TYR A N 1
ATOM 1389 C CA . TYR A 1 184 ? -29.106 -4.325 15.283 1.00 76.12 184 TYR A CA 1
ATOM 1390 C C . TYR A 1 184 ? -29.271 -5.507 16.245 1.00 76.12 184 TYR A C 1
ATOM 1392 O O . TYR A 1 184 ? -30.383 -6.008 16.374 1.00 76.12 184 TYR A O 1
ATOM 1400 N N . PHE A 1 185 ? -28.216 -5.952 16.936 1.00 74.69 185 PHE A N 1
ATOM 1401 C CA . PHE A 1 185 ? -28.292 -7.148 17.790 1.00 74.69 185 PHE A CA 1
ATOM 1402 C C . PHE A 1 185 ? -28.391 -6.818 19.281 1.00 74.69 185 PHE A C 1
ATOM 1404 O O . PHE A 1 185 ? -29.204 -7.412 19.987 1.00 74.69 185 PHE A O 1
ATOM 1411 N N . LYS A 1 186 ? -27.571 -5.887 19.791 1.00 67.00 186 LYS A N 1
ATOM 1412 C CA . LYS A 1 186 ? -27.537 -5.575 21.230 1.00 67.00 186 LYS A CA 1
ATOM 1413 C C . LYS A 1 186 ? -27.172 -4.105 21.490 1.00 67.00 186 LYS A C 1
ATOM 1415 O O . LYS A 1 186 ? -25.994 -3.758 21.567 1.00 67.00 186 LYS A O 1
ATOM 1420 N N . LYS A 1 187 ? -28.189 -3.249 21.679 1.00 66.31 187 LYS A N 1
ATOM 1421 C CA . LYS A 1 187 ? -28.040 -1.787 21.896 1.00 66.31 187 LYS A CA 1
ATOM 1422 C C . LYS A 1 187 ? -27.124 -1.418 23.073 1.00 66.31 187 LYS A C 1
ATOM 1424 O O . LYS A 1 187 ? -26.391 -0.429 22.988 1.00 66.31 187 LYS A O 1
ATOM 1429 N N . GLU A 1 188 ? -27.083 -2.263 24.104 1.00 65.44 188 GLU A N 1
ATOM 1430 C CA . GLU A 1 188 ? -26.189 -2.154 25.269 1.00 65.44 188 GLU A CA 1
ATOM 1431 C C . GLU A 1 188 ? -25.138 -3.277 25.313 1.00 65.44 188 GLU A C 1
ATOM 1433 O O . GLU A 1 188 ? -24.952 -3.966 26.315 1.00 65.44 188 GLU A O 1
ATOM 1438 N N . ALA A 1 189 ? -24.455 -3.542 24.198 1.00 67.38 189 ALA A N 1
ATOM 1439 C CA . ALA A 1 189 ? -23.335 -4.480 24.213 1.00 67.38 189 ALA A CA 1
ATOM 1440 C C . ALA A 1 189 ? -22.200 -3.960 25.122 1.00 67.38 189 ALA A C 1
ATOM 1442 O O . ALA A 1 189 ? -21.655 -2.887 24.859 1.00 67.38 189 ALA A O 1
ATOM 1443 N N . SER A 1 190 ? -21.812 -4.736 26.143 1.00 77.50 190 SER A N 1
ATOM 1444 C CA . SER A 1 190 ? -20.613 -4.478 26.961 1.00 77.50 190 SER A CA 1
ATOM 1445 C C . SER A 1 190 ? -19.346 -4.422 26.091 1.00 77.50 190 SER A C 1
ATOM 1447 O O . SER A 1 190 ? -19.267 -5.099 25.060 1.00 77.50 190 SER A O 1
ATOM 1449 N N . GLU A 1 191 ? -18.346 -3.631 26.497 1.00 77.94 191 GLU A N 1
ATOM 1450 C CA . GLU A 1 191 ? -17.095 -3.446 25.747 1.00 77.94 191 GLU A CA 1
ATOM 1451 C C . GLU A 1 191 ? -16.359 -4.761 25.466 1.00 77.94 191 GLU A C 1
ATOM 1453 O O . GLU A 1 191 ? -15.790 -4.934 24.387 1.00 77.94 191 GLU A O 1
ATOM 1458 N N . ASP A 1 192 ? -16.385 -5.702 26.408 1.00 81.00 192 ASP A N 1
ATOM 1459 C CA . ASP A 1 192 ? -15.674 -6.975 26.269 1.00 81.00 192 ASP A CA 1
ATOM 1460 C C . ASP A 1 192 ? -16.310 -7.868 25.203 1.00 81.00 192 ASP A C 1
ATOM 1462 O O . ASP A 1 192 ? -15.610 -8.504 24.412 1.00 81.00 192 ASP A O 1
ATOM 1466 N N . LEU A 1 193 ? -17.643 -7.835 25.104 1.00 80.25 193 LEU A N 1
ATOM 1467 C CA . LEU A 1 193 ? -18.377 -8.544 24.061 1.00 80.25 193 LEU A CA 1
ATOM 1468 C C . LEU A 1 193 ? -18.114 -7.921 22.683 1.00 80.25 193 LEU A C 1
ATOM 1470 O O . LEU A 1 193 ? -17.921 -8.651 21.715 1.00 80.25 193 LEU A O 1
ATOM 1474 N N . GLN A 1 194 ? -18.033 -6.588 22.592 1.00 78.06 194 GLN A N 1
ATOM 1475 C CA . GLN A 1 194 ? -17.684 -5.905 21.340 1.00 78.06 194 GLN A CA 1
ATOM 1476 C C . GLN A 1 194 ? -16.264 -6.264 20.879 1.00 78.06 194 GLN A C 1
ATOM 1478 O O . GLN A 1 194 ? -16.065 -6.597 19.712 1.00 78.06 194 GLN A O 1
ATOM 1483 N N . LYS A 1 195 ? -15.280 -6.272 21.790 1.00 82.31 195 LYS A N 1
ATOM 1484 C CA . LYS A 1 195 ? -13.894 -6.668 21.478 1.00 82.31 195 LYS A CA 1
ATOM 1485 C C . LYS A 1 195 ? -13.817 -8.118 20.991 1.00 82.31 195 LYS A C 1
ATOM 1487 O O . LYS A 1 195 ? -13.094 -8.399 20.036 1.00 82.31 195 LYS A O 1
ATOM 1492 N N . LEU A 1 196 ? -14.560 -9.028 21.624 1.00 85.62 196 LEU A N 1
ATOM 1493 C CA . LEU A 1 196 ? -14.586 -10.444 21.253 1.00 85.62 196 LEU A CA 1
ATOM 1494 C C . LEU A 1 196 ? -15.220 -10.658 19.873 1.00 85.62 196 LEU A C 1
ATOM 1496 O O . LEU A 1 196 ? -14.609 -11.296 19.018 1.00 85.62 196 LEU A O 1
ATOM 1500 N N . VAL A 1 197 ? -16.393 -10.067 19.622 1.00 84.38 197 VAL A N 1
ATOM 1501 C CA . VAL A 1 197 ? -17.077 -10.148 18.320 1.00 84.38 197 VAL A CA 1
ATOM 1502 C C . VAL A 1 197 ? -16.210 -9.549 17.213 1.00 84.38 197 VAL A C 1
ATOM 1504 O O . VAL A 1 197 ? -16.037 -10.171 16.168 1.00 84.38 197 VAL A O 1
ATOM 1507 N N . GLY A 1 198 ? -15.595 -8.389 17.461 1.00 83.56 198 GLY A N 1
ATOM 1508 C CA . GLY A 1 198 ? -14.686 -7.754 16.509 1.00 83.56 198 GLY A CA 1
ATOM 1509 C C . GLY A 1 198 ? -13.495 -8.643 16.140 1.00 83.56 198 GLY A C 1
ATOM 1510 O O . GLY A 1 198 ? -13.171 -8.783 14.963 1.00 83.56 198 GLY A O 1
ATOM 1511 N N . ARG A 1 199 ? -12.869 -9.307 17.122 1.00 87.31 199 ARG A N 1
ATOM 1512 C CA . ARG A 1 199 ? -11.760 -10.246 16.870 1.00 87.31 199 ARG A CA 1
ATOM 1513 C C . ARG A 1 199 ? -12.197 -11.453 16.042 1.00 87.31 199 ARG A C 1
ATOM 1515 O O . ARG A 1 199 ? -11.499 -11.802 15.095 1.00 87.31 199 ARG A O 1
ATOM 1522 N N . ILE A 1 200 ? -13.344 -12.055 16.360 1.00 88.50 200 ILE A N 1
ATOM 1523 C CA . ILE A 1 200 ? -13.878 -13.202 15.607 1.00 88.50 200 ILE A CA 1
ATOM 1524 C C . ILE A 1 200 ? -14.135 -12.811 14.149 1.00 88.50 200 ILE A C 1
ATOM 1526 O O . ILE A 1 200 ? -13.711 -13.522 13.242 1.00 88.50 200 ILE A O 1
ATOM 1530 N N . PHE A 1 201 ? -14.765 -11.659 13.909 1.00 85.56 201 PHE A N 1
ATOM 1531 C CA . PHE A 1 201 ? -15.038 -11.189 12.550 1.00 85.56 201 PHE A CA 1
ATOM 1532 C C . PHE A 1 201 ? -13.766 -10.908 11.747 1.00 85.56 201 PHE A C 1
ATOM 1534 O O . PHE A 1 201 ? -13.704 -11.272 10.575 1.00 85.56 201 PHE A O 1
ATOM 1541 N N . VAL A 1 202 ? -12.738 -10.311 12.358 1.00 86.12 202 VAL A N 1
ATOM 1542 C CA . VAL A 1 202 ? -11.447 -10.096 11.683 1.00 86.12 202 VAL A CA 1
ATOM 1543 C C . VAL A 1 202 ? -10.811 -11.426 11.278 1.00 86.12 202 VAL A C 1
ATOM 1545 O O . VAL A 1 202 ? -10.339 -11.545 10.151 1.00 86.12 202 VAL A O 1
ATOM 1548 N N . VAL A 1 203 ? -10.843 -12.439 12.151 1.00 89.44 203 VAL A N 1
ATOM 1549 C CA . VAL A 1 203 ? -10.328 -13.781 11.827 1.00 89.44 203 VAL A CA 1
ATOM 1550 C C . VAL A 1 203 ? -11.126 -14.416 10.688 1.00 89.44 203 VAL A C 1
ATOM 1552 O O . VAL A 1 203 ? -10.527 -14.943 9.755 1.00 89.44 203 VAL A O 1
ATOM 1555 N N . LEU A 1 204 ? -12.458 -14.325 10.712 1.00 89.25 204 LEU A N 1
ATOM 1556 C CA . LEU A 1 204 ? -13.309 -14.853 9.642 1.00 89.25 204 LEU A CA 1
ATOM 1557 C C . LEU A 1 204 ? -13.008 -14.203 8.288 1.00 89.25 204 LEU A C 1
ATOM 1559 O O . LEU A 1 204 ? -12.866 -14.905 7.290 1.00 89.25 204 LEU A O 1
ATOM 1563 N N . VAL A 1 205 ? -12.869 -12.876 8.249 1.00 86.81 205 VAL A N 1
ATOM 1564 C CA . VAL A 1 205 ? -12.527 -12.158 7.013 1.00 86.81 205 VAL A CA 1
ATOM 1565 C C . VAL A 1 205 ? -11.113 -12.493 6.551 1.00 86.81 205 VAL A C 1
ATOM 1567 O O . VAL A 1 205 ? -10.903 -12.675 5.356 1.00 86.81 205 VAL A O 1
ATOM 1570 N N . ALA A 1 206 ? -10.153 -12.629 7.467 1.00 87.69 206 ALA A N 1
ATOM 1571 C CA . ALA A 1 206 ? -8.798 -13.044 7.122 1.00 87.69 206 ALA A CA 1
ATOM 1572 C C . ALA A 1 206 ? -8.771 -14.453 6.505 1.00 87.69 206 ALA A C 1
ATOM 1574 O O . ALA A 1 206 ? -8.099 -14.662 5.500 1.00 87.69 206 ALA A O 1
ATOM 1575 N N . LEU A 1 207 ? -9.540 -15.398 7.056 1.00 90.94 207 LEU A N 1
ATOM 1576 C CA . LEU A 1 207 ? -9.678 -16.745 6.496 1.00 90.94 207 LEU A CA 1
ATOM 1577 C C . LEU A 1 207 ? -10.346 -16.720 5.120 1.00 90.94 207 LEU A C 1
ATOM 1579 O O . LEU A 1 207 ? -9.849 -17.349 4.194 1.00 90.94 207 LEU A O 1
ATOM 1583 N N . ALA A 1 208 ? -11.433 -15.962 4.958 1.00 90.50 208 ALA A N 1
ATOM 1584 C CA . ALA A 1 208 ? -12.095 -15.811 3.665 1.00 90.50 208 ALA A CA 1
ATOM 1585 C C . ALA A 1 208 ? -11.159 -15.193 2.614 1.00 90.50 208 ALA A C 1
ATOM 1587 O O . ALA A 1 208 ? -11.101 -15.672 1.485 1.00 90.50 208 ALA A O 1
ATOM 1588 N N . ALA A 1 209 ? -10.383 -14.174 2.991 1.00 87.50 209 ALA A N 1
ATOM 1589 C CA . ALA A 1 209 ? -9.381 -13.575 2.119 1.00 87.50 209 ALA A CA 1
ATOM 1590 C C . ALA A 1 209 ? -8.288 -14.580 1.733 1.00 87.50 209 ALA A C 1
ATOM 1592 O O . ALA A 1 209 ? -7.901 -14.618 0.573 1.00 87.50 209 ALA A O 1
ATOM 1593 N N . LEU A 1 210 ? -7.835 -15.420 2.669 1.00 89.94 210 LEU A N 1
ATOM 1594 C CA . LEU A 1 210 ? -6.832 -16.456 2.411 1.00 89.94 210 LEU A CA 1
ATOM 1595 C C . LEU A 1 210 ? -7.355 -17.597 1.523 1.00 89.94 210 LEU A C 1
ATOM 1597 O O . LEU A 1 210 ? -6.566 -18.237 0.845 1.00 89.94 210 LEU A O 1
ATOM 1601 N N . LEU A 1 211 ? -8.665 -17.847 1.510 1.00 92.88 211 LEU A N 1
ATOM 1602 C CA . LEU A 1 211 ? -9.284 -18.803 0.586 1.00 92.88 211 LEU A CA 1
ATOM 1603 C C . LEU A 1 211 ? -9.419 -18.254 -0.842 1.00 92.88 211 LEU A C 1
ATOM 1605 O O . LEU A 1 211 ? -9.482 -19.036 -1.786 1.00 92.88 211 LEU A O 1
ATOM 1609 N N . VAL A 1 212 ? -9.530 -16.931 -0.994 1.00 93.06 212 VAL A N 1
ATOM 1610 C CA . VAL A 1 212 ? -9.683 -16.261 -2.298 1.00 93.06 212 VAL A CA 1
ATOM 1611 C C . VAL A 1 212 ? -8.335 -15.893 -2.923 1.00 93.06 212 VAL A C 1
ATOM 1613 O O . VAL A 1 212 ? -8.233 -15.861 -4.150 1.00 93.06 212 VAL A O 1
ATOM 1616 N N . ALA A 1 213 ? -7.349 -15.553 -2.090 1.00 76.44 213 ALA A N 1
ATOM 1617 C CA . ALA A 1 213 ? -6.003 -15.151 -2.495 1.00 76.44 213 ALA A CA 1
ATOM 1618 C C . ALA A 1 213 ? -5.194 -16.316 -3.078 1.00 76.44 213 ALA A C 1
ATOM 1620 O O . ALA A 1 213 ? -4.465 -16.051 -4.062 1.00 76.44 213 ALA A O 1
#

Foldseek 3Di:
DPPVVVVVVVVVVVVVVVVVVPPQQCADPVGARQVPDAPEADDDDPDQVPDRRHSHHNVNVVVVVVVVVVVVPACLVVVVQVVDPDNPVVVCCVPPVCCPVVVVVCVVVVVVLVVVQVVCCVVVVDVDDDPVCSVVVVLVVCCVPPVVVSVVVVVVVVVVVVVVLVSVLVSVLVCCLPVPCCVPPNVPDDPVNSVVSSVVVSVVVVVVVVVVD

pLDDT: mean 73.13, std 16.36, range [24.62, 93.06]